Protein AF-A0A3N5S500-F1 (afdb_monomer_lite)

Structure (mmCIF, N/CA/C/O backbone):
data_AF-A0A3N5S500-F1
#
_entry.id   AF-A0A3N5S500-F1
#
loop_
_atom_site.group_PDB
_atom_site.id
_atom_site.type_symbol
_atom_site.label_ato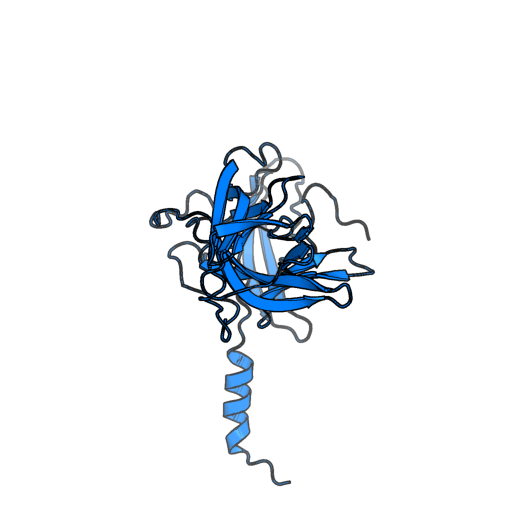m_id
_atom_site.label_alt_id
_atom_site.label_comp_id
_atom_site.label_asym_id
_atom_site.label_entity_id
_atom_site.label_seq_id
_atom_site.pdbx_PDB_ins_code
_atom_site.Cartn_x
_atom_site.Cartn_y
_atom_site.Cartn_z
_atom_site.occupancy
_atom_site.B_iso_or_equiv
_atom_site.auth_seq_id
_atom_site.auth_comp_id
_atom_site.auth_asym_id
_atom_site.auth_atom_id
_atom_site.pdbx_PDB_model_num
ATOM 1 N N . MET A 1 1 ? -2.017 -46.106 -8.416 1.00 38.53 1 MET A N 1
ATOM 2 C CA . MET A 1 1 ? -2.824 -44.953 -8.875 1.00 38.53 1 MET A CA 1
ATOM 3 C C . MET A 1 1 ? -2.703 -44.832 -10.390 1.00 38.53 1 MET A C 1
ATOM 5 O O . MET A 1 1 ? -1.601 -44.617 -10.876 1.00 38.53 1 MET A O 1
ATOM 9 N N . ARG A 1 2 ? -3.787 -45.049 -11.150 1.00 39.84 2 ARG A N 1
ATOM 10 C CA . ARG A 1 2 ? -3.812 -44.811 -12.606 1.00 39.84 2 ARG A CA 1
ATOM 11 C C . ARG A 1 2 ? -4.050 -43.320 -12.828 1.00 39.84 2 ARG A C 1
ATOM 13 O O . ARG A 1 2 ? -5.155 -42.848 -12.602 1.00 39.84 2 ARG A O 1
ATOM 20 N N . ILE A 1 3 ? -3.022 -42.584 -13.238 1.00 45.56 3 ILE A N 1
ATOM 21 C CA . ILE A 1 3 ? -3.188 -41.185 -13.642 1.00 45.56 3 ILE A CA 1
ATOM 22 C C . ILE A 1 3 ? -3.965 -41.192 -14.962 1.00 45.56 3 ILE A C 1
ATOM 24 O O . ILE A 1 3 ? -3.501 -41.737 -15.968 1.00 45.56 3 ILE A O 1
ATOM 28 N N . HIS A 1 4 ? -5.182 -40.649 -14.948 1.00 44.25 4 HIS A N 1
ATOM 29 C CA . HIS A 1 4 ? -5.992 -40.506 -16.151 1.00 44.25 4 HIS A CA 1
ATOM 30 C C . HIS A 1 4 ? -5.300 -39.512 -17.088 1.00 44.25 4 HIS A C 1
ATOM 32 O O . HIS A 1 4 ? -5.236 -38.321 -16.801 1.00 44.25 4 HIS A O 1
ATOM 38 N N . LYS A 1 5 ? -4.786 -40.006 -18.223 1.00 52.78 5 LYS A N 1
ATOM 39 C CA . LYS A 1 5 ? -4.042 -39.222 -19.231 1.00 52.78 5 LYS A CA 1
ATOM 40 C C . LYS A 1 5 ? -4.813 -37.997 -19.764 1.00 52.78 5 LYS A C 1
ATOM 42 O O . LYS A 1 5 ? -4.201 -37.100 -20.326 1.00 52.78 5 LYS A O 1
ATOM 47 N N . ALA A 1 6 ? -6.127 -37.940 -19.541 1.00 56.16 6 ALA A N 1
ATOM 48 C CA . ALA A 1 6 ? -6.996 -36.809 -19.863 1.00 56.16 6 ALA A CA 1
ATOM 49 C C . ALA A 1 6 ? -6.811 -35.576 -18.950 1.00 56.16 6 ALA A C 1
ATOM 51 O O . ALA A 1 6 ? -7.227 -34.488 -19.328 1.00 56.16 6 ALA A O 1
ATOM 52 N N . LEU A 1 7 ? -6.169 -35.713 -17.782 1.00 50.19 7 LEU A N 1
ATOM 53 C CA . LEU A 1 7 ? -5.892 -34.591 -16.867 1.00 50.19 7 LEU A CA 1
ATOM 54 C C . LEU A 1 7 ? -4.610 -33.821 -17.219 1.00 50.19 7 LEU A C 1
ATOM 56 O O . LEU A 1 7 ? -4.418 -32.704 -16.752 1.00 50.19 7 LEU A O 1
ATOM 60 N N . ILE A 1 8 ? -3.747 -34.391 -18.064 1.00 63.41 8 ILE A N 1
ATOM 61 C CA . ILE A 1 8 ? -2.479 -33.781 -18.486 1.00 63.41 8 ILE A CA 1
ATOM 62 C C . ILE A 1 8 ? -2.694 -32.474 -19.278 1.00 63.41 8 ILE A C 1
ATOM 64 O O . ILE A 1 8 ? -2.057 -31.487 -18.922 1.00 63.41 8 ILE A O 1
ATOM 68 N N . PRO A 1 9 ? -3.592 -32.386 -20.283 1.00 58.12 9 PRO A N 1
ATOM 69 C CA . PRO A 1 9 ? -3.818 -31.120 -20.989 1.00 58.12 9 PRO A CA 1
ATOM 70 C C . PRO A 1 9 ? -4.452 -30.040 -20.099 1.00 58.12 9 PRO A C 1
ATOM 72 O O . PRO A 1 9 ? -4.120 -28.870 -20.244 1.00 58.12 9 PRO A O 1
ATOM 75 N N . ILE A 1 10 ? -5.294 -30.420 -19.130 1.00 60.50 10 ILE A N 1
ATOM 76 C CA . ILE A 1 10 ? -5.909 -29.481 -18.175 1.00 60.50 10 ILE A CA 1
ATOM 77 C C . ILE A 1 10 ? -4.850 -28.916 -17.219 1.00 60.50 10 ILE A C 1
ATOM 79 O O . ILE A 1 10 ? -4.838 -27.719 -16.952 1.00 60.50 10 ILE A O 1
ATOM 83 N N . LEU A 1 11 ? -3.912 -29.755 -16.767 1.00 52.56 11 LEU A N 1
ATOM 84 C CA . LEU A 1 11 ? -2.784 -29.330 -15.938 1.00 52.56 11 LEU A CA 1
ATOM 85 C C . LEU A 1 11 ? -1.827 -28.401 -16.707 1.00 52.56 11 LEU A C 1
ATOM 87 O O . LEU A 1 11 ? -1.357 -27.416 -16.152 1.00 52.56 11 LEU A O 1
ATOM 91 N N . VAL A 1 12 ? -1.584 -28.664 -17.996 1.00 57.34 12 VAL A N 1
ATOM 92 C CA . VAL A 1 12 ? -0.766 -27.792 -18.860 1.00 57.34 12 VAL A CA 1
ATOM 93 C C . VAL A 1 12 ? -1.453 -26.441 -19.103 1.00 57.34 12 VAL A C 1
ATOM 95 O O . VAL A 1 12 ? -0.788 -25.411 -19.048 1.00 57.34 12 VAL A O 1
ATOM 98 N N . CYS A 1 13 ? -2.777 -26.411 -19.286 1.00 53.34 13 CYS A N 1
ATOM 99 C CA . CYS A 1 13 ? -3.536 -25.159 -19.368 1.00 53.34 13 CYS A CA 1
ATOM 100 C C . CYS A 1 13 ? -3.544 -24.385 -18.039 1.00 53.34 13 CYS A C 1
ATOM 102 O O . CYS A 1 13 ? -3.423 -23.165 -18.063 1.00 53.34 13 CYS A O 1
ATOM 104 N N . ALA A 1 14 ? -3.610 -25.071 -16.893 1.00 52.81 14 ALA A N 1
ATOM 105 C CA . ALA A 1 14 ? -3.542 -24.435 -15.576 1.00 52.81 14 ALA A CA 1
ATOM 106 C C . ALA A 1 14 ? -2.155 -23.824 -15.280 1.00 52.81 14 ALA A C 1
ATOM 108 O O . ALA A 1 14 ? -2.068 -22.770 -14.658 1.00 52.81 14 ALA A O 1
ATOM 109 N N . ILE A 1 15 ? -1.069 -24.431 -15.780 1.00 54.50 15 ILE A N 1
ATOM 110 C CA . ILE A 1 15 ? 0.302 -23.900 -15.642 1.00 54.50 15 ILE A CA 1
ATOM 111 C C . ILE A 1 15 ? 0.536 -22.677 -16.555 1.00 54.50 15 ILE A C 1
ATOM 113 O O . ILE A 1 15 ? 1.336 -21.802 -16.224 1.00 54.50 15 ILE A O 1
ATOM 117 N N . LEU A 1 16 ? -0.186 -22.574 -17.677 1.00 47.66 16 LEU A N 1
ATOM 118 C CA . LEU A 1 16 ? -0.072 -21.466 -18.636 1.00 47.66 16 LEU A CA 1
ATOM 119 C C . LEU A 1 16 ? -0.894 -20.214 -18.267 1.00 47.66 16 LEU A C 1
ATOM 121 O O . LEU A 1 16 ? -0.717 -19.185 -18.913 1.00 47.66 16 LEU A O 1
ATOM 125 N N . GLN A 1 17 ? -1.769 -20.270 -17.254 1.00 44.38 17 GLN A N 1
ATOM 126 C CA . GLN A 1 17 ? -2.682 -19.162 -16.912 1.00 44.38 17 GLN A CA 1
ATOM 127 C C . GLN A 1 17 ? -2.279 -18.323 -15.694 1.00 44.38 17 GLN A C 1
ATOM 129 O O . GLN A 1 17 ? -2.905 -17.300 -15.433 1.00 44.38 17 GLN A O 1
ATOM 134 N N . LEU A 1 18 ? -1.203 -18.673 -14.990 1.00 44.69 18 LEU A N 1
ATOM 135 C CA . LEU A 1 18 ? -0.666 -17.837 -13.913 1.00 44.69 18 LEU A CA 1
ATOM 136 C C . LEU A 1 18 ? 0.364 -16.861 -14.487 1.00 44.69 18 LEU A C 1
ATOM 138 O O . LEU A 1 18 ? 1.566 -17.006 -14.253 1.00 44.69 18 LEU A O 1
ATOM 142 N N . ALA A 1 19 ? -0.090 -15.922 -15.316 1.00 35.28 19 ALA A N 1
ATOM 143 C CA . ALA A 1 19 ? 0.711 -14.764 -15.684 1.00 35.28 19 ALA A CA 1
ATOM 144 C C . ALA A 1 19 ? 0.716 -13.812 -14.483 1.00 35.28 19 ALA A C 1
ATOM 146 O O . ALA A 1 19 ? -0.255 -13.098 -14.248 1.00 35.28 19 ALA A O 1
ATOM 147 N N . CYS A 1 20 ? 1.799 -13.818 -13.705 1.00 38.06 20 CYS A N 1
ATOM 148 C CA . CYS A 1 20 ? 2.069 -12.724 -12.783 1.00 38.06 20 CYS A CA 1
ATOM 149 C C . CYS A 1 20 ? 2.230 -11.463 -13.640 1.00 38.06 20 CYS A C 1
ATOM 151 O O . CYS A 1 20 ? 3.238 -11.310 -14.333 1.00 38.06 20 CYS A O 1
ATOM 153 N N . ALA A 1 21 ? 1.206 -10.612 -13.667 1.00 33.22 21 ALA A N 1
ATOM 154 C CA . ALA A 1 21 ? 1.287 -9.312 -14.308 1.00 33.22 21 ALA A CA 1
ATOM 155 C C . ALA A 1 21 ? 2.329 -8.486 -13.545 1.00 33.22 21 ALA A C 1
ATOM 157 O O . ALA A 1 21 ? 2.131 -8.145 -12.381 1.00 33.22 21 ALA A O 1
ATOM 158 N N . TYR A 1 22 ? 3.466 -8.221 -14.179 1.00 40.50 22 TYR A N 1
ATOM 159 C CA . TYR A 1 22 ? 4.418 -7.227 -13.704 1.00 40.50 22 TYR A CA 1
ATOM 160 C C . TYR A 1 22 ? 4.052 -5.900 -14.366 1.00 40.50 22 TYR A C 1
ATOM 162 O O . TYR A 1 22 ? 3.631 -5.869 -15.524 1.00 40.50 22 TYR A O 1
ATOM 170 N N . ILE A 1 23 ? 4.165 -4.811 -13.617 1.00 44.34 23 ILE A N 1
ATOM 171 C CA . ILE A 1 23 ? 3.668 -3.513 -14.053 1.00 44.34 23 ILE A CA 1
ATOM 172 C C . ILE A 1 23 ? 4.852 -2.556 -14.118 1.00 44.34 23 ILE A C 1
ATOM 174 O O . ILE A 1 23 ? 5.578 -2.382 -13.140 1.00 44.34 23 ILE A O 1
ATOM 178 N N . VAL A 1 24 ? 5.058 -1.979 -15.294 1.00 43.25 24 VAL A N 1
ATOM 179 C CA . VAL A 1 24 ? 6.039 -0.921 -15.540 1.00 43.25 24 VAL A CA 1
ATOM 180 C C . VAL A 1 24 ? 5.308 0.414 -15.405 1.00 43.25 24 VAL A C 1
ATOM 182 O O . VAL A 1 24 ? 4.160 0.520 -15.836 1.00 43.25 24 VAL A O 1
ATOM 185 N N . LEU A 1 25 ? 5.938 1.409 -14.779 1.00 45.56 25 LEU A N 1
ATOM 186 C CA . LEU A 1 25 ? 5.400 2.772 -14.720 1.00 45.56 25 LEU A CA 1
ATOM 187 C C . LEU A 1 25 ? 5.234 3.303 -16.167 1.00 45.56 25 LEU A C 1
ATOM 189 O O . LEU A 1 25 ? 6.206 3.232 -16.917 1.00 45.56 25 LEU A O 1
ATOM 193 N N . PRO A 1 26 ? 4.038 3.754 -16.591 1.00 42.25 26 PRO A N 1
ATOM 194 C CA . PRO A 1 26 ? 3.810 4.357 -17.898 1.00 42.25 26 PRO A CA 1
ATOM 195 C C . PRO A 1 26 ? 4.414 5.765 -17.949 1.00 42.25 26 PRO A C 1
ATOM 197 O O . PRO A 1 26 ? 4.497 6.423 -16.913 1.00 42.25 26 PRO A O 1
ATOM 200 N N . ASP A 1 27 ? 4.759 6.195 -19.163 1.00 41.84 27 ASP A N 1
ATOM 201 C CA . ASP A 1 27 ? 5.131 7.576 -19.506 1.00 41.84 27 ASP A CA 1
ATOM 202 C C . ASP A 1 27 ? 3.957 8.552 -19.277 1.00 41.84 27 ASP A C 1
ATOM 204 O O . ASP A 1 27 ? 2.794 8.178 -19.489 1.00 41.84 27 ASP A O 1
ATOM 208 N N . GLU A 1 28 ? 4.247 9.815 -18.937 1.00 43.09 28 GLU A N 1
ATOM 209 C CA . GLU A 1 28 ? 3.252 10.903 -18.806 1.00 43.09 28 GLU A CA 1
ATOM 210 C C . GLU A 1 28 ? 2.386 11.106 -20.070 1.00 43.09 28 GLU A C 1
ATOM 212 O O . GLU A 1 28 ? 1.231 11.532 -19.976 1.00 43.09 28 GLU A O 1
ATOM 217 N N . ASP A 1 29 ? 2.910 10.754 -21.250 1.00 37.94 29 ASP A N 1
ATOM 218 C CA . ASP A 1 29 ? 2.238 10.918 -22.547 1.00 37.94 29 ASP A CA 1
ATOM 219 C C . ASP A 1 29 ? 1.206 9.820 -22.861 1.00 37.94 29 ASP A C 1
ATOM 221 O O . ASP A 1 29 ? 0.431 9.929 -23.822 1.00 37.94 29 ASP A O 1
ATOM 225 N N . ALA A 1 30 ? 1.141 8.757 -22.052 1.00 42.88 30 ALA A N 1
ATOM 226 C CA . ALA A 1 30 ? 0.057 7.794 -22.150 1.00 42.88 30 ALA A CA 1
ATOM 227 C C . ALA A 1 30 ? -1.221 8.446 -21.610 1.00 42.88 30 ALA A C 1
ATOM 229 O O . ALA A 1 30 ? -1.448 8.502 -20.403 1.00 42.88 30 ALA A O 1
ATOM 230 N N . SER A 1 31 ? -2.080 8.929 -22.513 1.00 37.56 31 SER A N 1
ATOM 231 C CA . SER A 1 31 ? -3.393 9.480 -22.176 1.00 37.56 31 SER A CA 1
ATOM 232 C C . SER A 1 31 ? -4.283 8.406 -21.534 1.00 37.56 31 SER A C 1
ATOM 234 O O . SER A 1 31 ? -5.107 7.774 -22.200 1.00 37.56 31 SER A O 1
ATOM 236 N N . LEU A 1 32 ? -4.117 8.179 -20.233 1.00 47.38 32 LEU A N 1
ATOM 237 C CA . LEU A 1 32 ? -5.092 7.470 -19.423 1.00 47.38 32 LEU A CA 1
ATOM 238 C C . LEU A 1 32 ? -6.356 8.328 -19.442 1.00 47.38 32 LEU A C 1
ATOM 240 O O . LEU A 1 32 ? -6.296 9.542 -19.226 1.00 47.38 32 LEU A O 1
ATOM 244 N N . SER A 1 33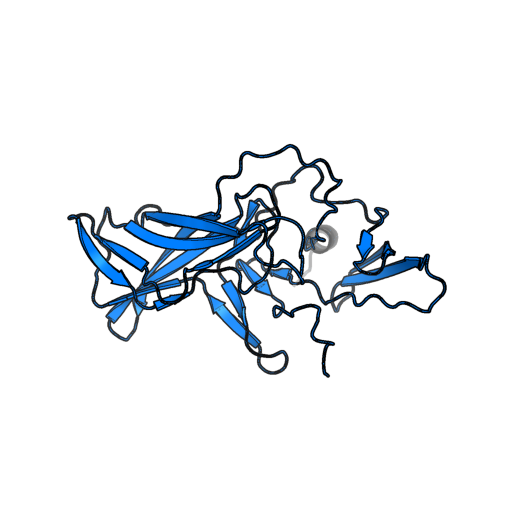 ? -7.514 7.722 -19.704 1.00 46.12 33 SER A N 1
ATOM 245 C CA . SER A 1 33 ? -8.781 8.416 -19.457 1.00 46.12 33 SER A CA 1
ATOM 246 C C . SER A 1 33 ? -8.766 8.850 -17.988 1.00 46.12 33 SER A C 1
ATOM 248 O O . SER A 1 33 ? -8.631 7.966 -17.139 1.00 46.12 33 SER A O 1
ATOM 250 N N . PRO A 1 34 ? -8.843 10.154 -17.653 1.00 48.72 34 PRO A N 1
ATOM 251 C CA . PRO A 1 34 ? -8.680 10.594 -16.278 1.00 48.72 34 PRO A CA 1
ATOM 252 C C . PRO A 1 34 ? -9.854 10.064 -15.460 1.00 48.72 34 PRO A C 1
ATOM 254 O O . PRO A 1 34 ? -10.954 10.621 -15.463 1.00 48.72 34 PRO A O 1
ATOM 257 N N . GLY A 1 35 ? -9.631 8.945 -14.775 1.00 55.59 35 GLY A N 1
ATOM 258 C CA . GLY A 1 35 ? -10.492 8.527 -13.688 1.00 55.59 35 GLY A CA 1
ATOM 259 C C . GLY A 1 35 ? -10.498 9.647 -12.654 1.00 55.59 35 GLY A C 1
ATOM 260 O O . GLY A 1 35 ? -9.464 10.252 -12.370 1.00 55.59 35 GLY A O 1
ATOM 261 N N . VAL A 1 36 ? -11.666 9.966 -12.103 1.00 67.56 36 VAL A N 1
ATOM 262 C CA . VAL A 1 36 ? -11.737 10.927 -11.000 1.00 67.56 36 VAL A CA 1
ATOM 263 C C . VAL A 1 36 ? -10.974 10.325 -9.823 1.00 67.56 36 VAL A C 1
ATOM 265 O O . VAL A 1 36 ? -11.381 9.287 -9.301 1.00 67.56 36 VAL A O 1
ATOM 268 N N . SER A 1 37 ? -9.867 10.960 -9.436 1.00 80.06 37 SER A N 1
ATOM 269 C CA . SER A 1 37 ? -9.060 10.544 -8.290 1.00 80.06 37 SER A CA 1
ATOM 270 C C . SER A 1 37 ? -9.917 10.528 -7.024 1.00 80.06 37 SER A C 1
ATOM 272 O O . SER A 1 37 ? -10.542 11.535 -6.686 1.00 80.06 37 SER A O 1
ATOM 274 N N . LYS A 1 38 ? -9.948 9.392 -6.323 1.00 84.81 38 LYS A N 1
ATOM 275 C CA . LYS A 1 38 ? -10.632 9.237 -5.027 1.00 84.81 38 LYS A CA 1
ATOM 276 C C . LYS A 1 38 ? -9.656 9.134 -3.852 1.00 84.81 38 LYS A C 1
ATOM 278 O O . LYS A 1 38 ? -10.083 8.884 -2.730 1.00 84.81 38 LYS A O 1
ATOM 283 N N . GLY A 1 39 ? -8.359 9.331 -4.095 1.00 90.56 39 GLY A N 1
ATOM 284 C CA . GLY A 1 39 ? -7.319 9.105 -3.095 1.00 90.56 39 GLY A CA 1
ATOM 285 C C . GLY A 1 39 ? -7.052 7.615 -2.877 1.00 90.56 39 GLY A C 1
ATOM 286 O O . GLY A 1 39 ? -7.048 6.825 -3.820 1.00 90.56 39 GLY A O 1
ATOM 287 N N . TRP A 1 40 ? -6.811 7.240 -1.627 1.00 94.69 40 TRP A N 1
ATOM 288 C CA . TRP A 1 40 ? -6.672 5.852 -1.201 1.00 94.69 40 TRP A CA 1
ATOM 289 C C . TRP A 1 40 ? -7.884 5.422 -0.384 1.00 94.69 40 TRP A C 1
ATOM 291 O O . TRP A 1 40 ? -8.442 6.219 0.368 1.00 94.69 40 TRP A O 1
ATOM 301 N N . SER A 1 41 ? -8.254 4.150 -0.499 1.00 92.69 41 SER A N 1
ATOM 302 C CA . SER A 1 41 ? -9.246 3.512 0.367 1.00 92.69 41 SER A CA 1
ATOM 303 C C . SER A 1 41 ? -8.608 2.435 1.229 1.00 92.69 41 SER A C 1
ATOM 305 O O . SER A 1 41 ? -7.545 1.899 0.905 1.00 92.69 41 SER A O 1
ATOM 307 N N . ALA A 1 42 ? -9.258 2.132 2.351 1.00 93.62 42 ALA A N 1
ATOM 308 C CA . ALA A 1 42 ? -8.840 1.084 3.262 1.00 93.62 42 ALA A CA 1
ATOM 309 C C . ALA A 1 42 ? -10.038 0.253 3.731 1.00 93.62 42 ALA A C 1
ATOM 311 O O . ALA A 1 42 ? -11.121 0.786 3.971 1.00 93.62 42 ALA A O 1
ATOM 312 N N . PHE A 1 43 ? -9.821 -1.049 3.878 1.00 91.56 43 PHE A N 1
ATOM 313 C CA . PHE A 1 43 ? -10.824 -2.038 4.256 1.00 91.56 43 PHE A CA 1
ATOM 314 C C . PHE A 1 43 ? -10.333 -2.823 5.465 1.00 91.56 43 PHE A C 1
ATOM 316 O O . PHE A 1 43 ? -9.172 -3.237 5.510 1.00 91.56 43 PHE A O 1
ATOM 323 N N . VAL A 1 44 ? -11.221 -3.055 6.430 1.00 94.00 44 VAL A N 1
ATOM 324 C CA . VAL A 1 44 ? -10.929 -3.931 7.567 1.00 94.00 44 VAL A CA 1
ATOM 325 C C . VAL A 1 44 ? -10.991 -5.374 7.097 1.00 94.00 44 VAL A C 1
ATOM 327 O O . VAL A 1 44 ? -11.959 -5.781 6.461 1.00 94.00 44 VAL A O 1
ATOM 330 N N . THR A 1 45 ? -9.966 -6.151 7.419 1.00 91.94 45 THR A N 1
ATOM 331 C CA . THR A 1 45 ? -9.922 -7.586 7.091 1.00 91.94 45 THR A CA 1
ATOM 332 C C . THR A 1 45 ? -10.046 -8.461 8.325 1.00 91.94 45 THR A C 1
ATOM 334 O O . THR A 1 45 ? -10.596 -9.556 8.248 1.00 91.94 45 THR A O 1
ATOM 337 N N . ASN A 1 46 ? -9.589 -7.973 9.476 1.00 92.69 46 ASN A N 1
ATOM 338 C CA . ASN A 1 46 ? -9.717 -8.666 10.744 1.00 92.69 46 ASN A CA 1
ATOM 339 C C . ASN A 1 46 ? -9.674 -7.669 11.910 1.00 92.69 46 ASN A C 1
ATOM 341 O O . ASN A 1 46 ? -9.016 -6.631 11.842 1.00 92.69 46 ASN A O 1
ATOM 345 N N . VAL A 1 47 ? -10.396 -7.992 12.983 1.00 93.31 47 VAL A N 1
ATOM 346 C CA . VAL A 1 47 ? -10.406 -7.236 14.239 1.00 93.31 47 VAL A CA 1
ATOM 347 C C . VAL A 1 47 ? -10.204 -8.229 15.371 1.00 93.31 47 VAL A C 1
ATOM 349 O O . VAL A 1 47 ? -10.998 -9.150 15.555 1.00 93.31 47 VAL A O 1
ATOM 352 N N . SER A 1 48 ? -9.133 -8.054 16.132 1.00 93.38 48 SER A N 1
ATOM 353 C CA . SER A 1 48 ? -8.726 -8.987 17.178 1.00 93.38 48 SER A CA 1
ATOM 354 C C . SER A 1 48 ? -8.108 -8.260 18.373 1.00 93.38 48 SER A C 1
ATOM 356 O O . SER A 1 48 ? -8.107 -7.029 18.443 1.00 93.38 48 SER A O 1
ATOM 358 N N . LYS A 1 49 ? -7.620 -9.021 19.356 1.00 93.69 49 LYS A N 1
ATOM 359 C CA . LYS A 1 49 ? -6.817 -8.488 20.457 1.00 93.69 49 LYS A CA 1
ATOM 360 C C . LYS A 1 49 ? -5.421 -9.087 20.414 1.00 93.69 49 LYS A C 1
ATOM 362 O O . LYS A 1 49 ? -5.279 -10.282 20.169 1.00 93.69 49 LYS A O 1
ATOM 367 N N . THR A 1 50 ? -4.413 -8.273 20.700 1.00 92.69 50 THR A N 1
ATOM 368 C CA . THR A 1 50 ? -3.048 -8.764 20.917 1.00 92.69 50 THR A CA 1
ATOM 369 C C . THR A 1 50 ? -2.933 -9.479 22.263 1.00 92.69 50 THR A C 1
ATOM 371 O O . THR A 1 50 ? -3.781 -9.311 23.144 1.00 92.69 50 THR A O 1
ATOM 374 N N . ASP A 1 51 ? -1.829 -10.197 22.476 1.00 88.94 51 ASP A N 1
ATOM 375 C CA . ASP A 1 51 ? -1.509 -10.824 23.768 1.00 88.94 51 ASP A CA 1
ATOM 376 C C . ASP A 1 51 ? -1.426 -9.808 24.922 1.00 88.94 51 ASP A C 1
ATOM 378 O O . ASP A 1 51 ? -1.704 -10.132 26.076 1.00 88.94 51 ASP A O 1
ATOM 382 N N . ALA A 1 52 ? -1.090 -8.551 24.611 1.00 88.44 52 ALA A N 1
ATOM 383 C CA . ALA A 1 52 ? -1.067 -7.444 25.566 1.00 88.44 52 ALA A CA 1
ATOM 384 C C . ALA A 1 52 ? -2.462 -6.836 25.831 1.00 88.44 52 ALA A C 1
ATOM 386 O O . ALA A 1 52 ? -2.574 -5.842 26.548 1.00 88.44 52 ALA A O 1
ATOM 387 N N . GLY A 1 53 ? -3.524 -7.396 25.241 1.00 89.69 53 GLY A N 1
ATOM 388 C CA . GLY A 1 53 ? -4.904 -6.933 25.385 1.00 89.69 53 GLY A CA 1
ATOM 389 C C . GLY A 1 53 ? -5.241 -5.675 24.583 1.00 89.69 53 GLY A C 1
ATOM 390 O O . GLY A 1 53 ? -6.290 -5.076 24.822 1.00 89.69 53 GLY A O 1
ATOM 391 N N . LYS A 1 54 ? -4.372 -5.267 23.650 1.00 93.38 54 LYS A N 1
ATOM 392 C CA . LYS A 1 54 ? -4.628 -4.139 22.748 1.00 93.38 54 LYS A CA 1
ATOM 393 C C . LYS A 1 54 ? -5.610 -4.535 21.658 1.00 93.38 54 LYS A C 1
ATOM 395 O O . LYS A 1 54 ? -5.540 -5.661 21.172 1.00 93.38 54 LYS A O 1
ATOM 400 N N . LEU A 1 55 ? -6.464 -3.610 21.234 1.00 95.06 55 LEU A N 1
ATOM 401 C CA . LEU A 1 55 ? -7.252 -3.784 20.013 1.00 95.06 55 LEU A CA 1
ATOM 402 C C . LEU A 1 55 ? -6.315 -3.784 18.802 1.00 95.06 55 LEU A C 1
ATOM 404 O O . LEU A 1 55 ? -5.542 -2.844 18.655 1.00 95.06 55 LEU A O 1
ATOM 408 N N . HIS A 1 56 ? -6.409 -4.799 17.947 1.00 96.38 56 HIS A N 1
ATOM 409 C CA . HIS A 1 56 ? -5.616 -4.959 16.729 1.00 96.38 56 HIS A CA 1
ATOM 410 C C . HIS A 1 56 ? -6.547 -5.031 15.516 1.00 96.38 56 HIS A C 1
ATOM 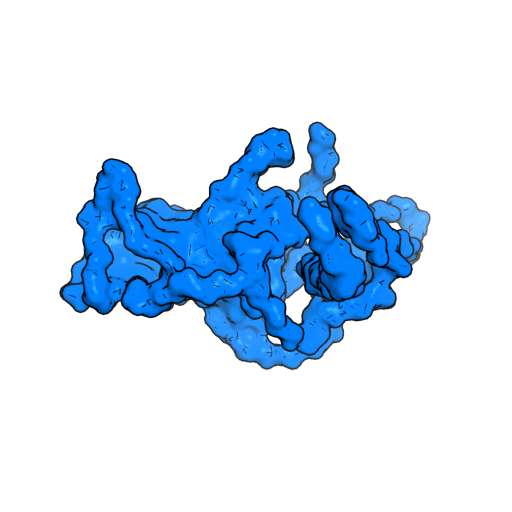412 O O . HIS A 1 56 ? -7.474 -5.844 15.494 1.00 96.38 56 HIS A O 1
ATOM 418 N N . ILE A 1 57 ? -6.326 -4.165 14.529 1.00 96.19 57 ILE A N 1
ATOM 419 C CA . ILE A 1 57 ? -7.171 -4.024 13.339 1.00 96.19 57 ILE A CA 1
ATOM 420 C C . ILE A 1 57 ? -6.292 -4.211 12.104 1.00 96.19 57 ILE A C 1
ATOM 422 O O . ILE A 1 57 ? -5.478 -3.341 11.791 1.00 96.19 57 ILE A O 1
ATOM 426 N N . ASP A 1 58 ? -6.481 -5.323 11.400 1.00 96.38 58 ASP A N 1
ATOM 427 C CA . ASP A 1 58 ? -5.796 -5.619 10.143 1.00 96.38 58 ASP A CA 1
ATOM 428 C C . ASP A 1 58 ? -6.490 -4.914 8.980 1.00 96.38 58 ASP A C 1
ATOM 430 O O . ASP A 1 58 ? -7.715 -5.000 8.810 1.00 96.38 58 ASP A O 1
ATOM 434 N N . LEU A 1 59 ? -5.699 -4.258 8.136 1.00 96.00 59 LEU A N 1
ATOM 435 C CA . LEU A 1 59 ? -6.189 -3.420 7.053 1.00 96.00 59 LEU A CA 1
ATOM 436 C C . LEU A 1 59 ? -5.645 -3.863 5.697 1.00 96.00 59 LEU A C 1
ATOM 438 O O . LEU A 1 59 ? -4.538 -4.372 5.547 1.00 96.00 59 LEU A O 1
ATOM 442 N N . THR A 1 60 ? -6.441 -3.595 4.675 1.00 94.94 60 THR A N 1
ATOM 443 C CA . THR A 1 60 ? -6.035 -3.631 3.272 1.00 94.94 60 THR A CA 1
ATOM 444 C C . THR A 1 60 ? -6.217 -2.253 2.686 1.00 94.94 60 THR A C 1
ATOM 446 O O . THR A 1 60 ? -7.271 -1.662 2.885 1.00 94.94 60 THR A O 1
ATOM 449 N N . ILE A 1 61 ? -5.227 -1.749 1.956 1.00 95.00 61 ILE A N 1
ATOM 450 C CA . ILE A 1 61 ? -5.316 -0.464 1.255 1.00 95.00 61 ILE A CA 1
ATOM 451 C C . ILE A 1 61 ? -5.456 -0.687 -0.247 1.00 95.00 61 ILE A C 1
ATOM 453 O O . ILE A 1 61 ? -4.880 -1.636 -0.781 1.00 95.00 61 ILE A O 1
ATOM 457 N N . ARG A 1 62 ? -6.193 0.192 -0.930 1.00 93.00 62 ARG A N 1
ATOM 458 C CA . ARG A 1 62 ? -6.371 0.189 -2.386 1.00 93.00 62 ARG A CA 1
ATOM 459 C C . ARG A 1 62 ? -6.051 1.562 -2.966 1.00 93.00 62 ARG A C 1
ATOM 461 O O . ARG A 1 62 ? -6.506 2.584 -2.452 1.00 93.00 62 ARG A O 1
ATOM 468 N N . ASN A 1 63 ? -5.284 1.577 -4.052 1.00 91.88 63 ASN A N 1
ATOM 469 C CA . ASN A 1 63 ? -4.990 2.803 -4.783 1.00 91.88 63 ASN A CA 1
ATOM 470 C C . ASN A 1 63 ? -6.183 3.180 -5.677 1.00 91.88 63 ASN A C 1
ATOM 472 O O . ASN A 1 63 ? -6.402 2.550 -6.707 1.00 91.88 63 ASN A O 1
ATOM 476 N N . GLU A 1 64 ? -6.926 4.230 -5.335 1.00 89.88 64 GLU A N 1
ATOM 477 C CA . GLU A 1 64 ? -8.023 4.771 -6.155 1.00 89.88 64 GLU A CA 1
ATOM 478 C C . GLU A 1 64 ? -7.692 6.165 -6.711 1.00 89.88 64 GLU A C 1
ATOM 480 O O . GLU A 1 64 ? -8.572 6.947 -7.076 1.00 89.88 64 GLU A O 1
ATOM 485 N N . THR A 1 65 ? -6.400 6.493 -6.804 1.00 88.44 65 THR A N 1
ATOM 486 C CA . THR A 1 65 ? -5.945 7.818 -7.242 1.00 88.44 65 THR A CA 1
ATOM 487 C C . THR A 1 65 ? -6.059 8.034 -8.751 1.00 88.44 65 THR A C 1
ATOM 489 O O . THR A 1 65 ? -5.841 9.155 -9.205 1.00 88.44 65 THR A O 1
ATOM 492 N N . ALA A 1 66 ? -6.395 6.983 -9.510 1.00 84.19 66 ALA A N 1
ATOM 493 C CA . ALA A 1 66 ? -6.337 6.911 -10.975 1.00 84.19 66 ALA A CA 1
ATOM 494 C C . ALA A 1 66 ? -4.928 7.105 -11.573 1.00 84.19 66 ALA A C 1
ATOM 496 O O . ALA A 1 66 ? -4.781 7.191 -12.787 1.00 84.19 66 ALA A O 1
ATOM 497 N N . ALA A 1 67 ? -3.891 7.107 -10.735 1.00 83.56 67 ALA A N 1
ATOM 498 C CA . ALA A 1 67 ? -2.495 7.193 -11.133 1.00 83.56 67 ALA A CA 1
ATOM 499 C C . ALA A 1 67 ? -1.657 6.192 -10.336 1.00 83.56 67 ALA A C 1
ATOM 501 O O . ALA A 1 67 ? -2.111 5.598 -9.354 1.00 83.56 67 ALA A O 1
ATOM 502 N N . TRP A 1 68 ? -0.402 6.018 -10.736 1.00 86.81 68 TRP A N 1
ATOM 503 C CA . TRP A 1 68 ? 0.569 5.386 -9.855 1.00 86.81 68 TRP A CA 1
ATOM 504 C C . TRP A 1 68 ? 0.760 6.228 -8.613 1.00 86.81 68 TRP A C 1
ATOM 506 O O . TRP A 1 68 ? 0.950 7.441 -8.705 1.00 86.81 68 TRP A O 1
ATOM 516 N N . SER A 1 69 ? 0.697 5.587 -7.452 1.00 90.81 69 SER A N 1
ATOM 517 C CA . SER A 1 69 ? 0.742 6.311 -6.193 1.00 90.81 69 SER A CA 1
ATOM 518 C C . SER A 1 69 ? 1.449 5.526 -5.107 1.00 90.81 69 SER A C 1
ATOM 520 O O . SER A 1 69 ? 1.381 4.301 -5.063 1.00 90.81 69 SER A O 1
ATOM 522 N N . ALA A 1 70 ? 2.125 6.244 -4.218 1.00 93.88 70 ALA A N 1
ATOM 523 C CA . ALA A 1 70 ? 2.641 5.714 -2.965 1.00 93.88 70 ALA A CA 1
ATOM 524 C C . ALA A 1 70 ? 1.974 6.476 -1.821 1.00 93.88 70 ALA A C 1
ATOM 526 O O . ALA A 1 70 ? 1.844 7.700 -1.907 1.00 93.88 70 ALA A O 1
ATOM 527 N N . MET A 1 71 ? 1.575 5.771 -0.761 1.00 95.69 71 MET A N 1
ATOM 528 C CA . MET A 1 71 ? 0.974 6.387 0.423 1.00 95.69 71 MET A CA 1
ATOM 529 C C . MET A 1 71 ? 1.715 6.026 1.707 1.00 95.69 71 MET A C 1
ATOM 531 O O . MET A 1 71 ? 2.302 4.948 1.835 1.00 95.69 71 MET A O 1
ATOM 535 N N . LYS A 1 72 ? 1.639 6.929 2.681 1.00 96.06 72 LYS A N 1
ATOM 536 C CA . LYS A 1 72 ? 2.158 6.752 4.039 1.00 96.06 72 LYS A CA 1
ATOM 537 C C . LYS A 1 72 ? 1.216 7.402 5.045 1.00 96.06 72 LYS A C 1
ATOM 539 O O . LYS A 1 72 ? 0.692 8.488 4.781 1.00 96.06 72 LYS A O 1
ATOM 544 N N . SER A 1 73 ? 1.021 6.764 6.196 1.00 96.19 73 SER A N 1
ATOM 545 C CA . SER A 1 73 ? 0.384 7.401 7.348 1.00 96.19 73 SER A CA 1
ATOM 546 C C . SER A 1 73 ? 1.155 8.657 7.764 1.00 96.19 73 SER A C 1
ATOM 548 O O . SER A 1 73 ? 2.365 8.783 7.540 1.00 96.19 73 SER A O 1
ATOM 550 N N . ALA A 1 74 ? 0.444 9.626 8.336 1.00 93.94 74 ALA A N 1
ATOM 551 C CA . ALA A 1 74 ? 1.052 10.872 8.765 1.00 93.94 74 ALA A CA 1
ATOM 552 C C . ALA A 1 74 ? 2.066 10.611 9.901 1.00 93.94 74 ALA A C 1
ATOM 554 O O . ALA A 1 74 ? 1.720 10.009 10.922 1.00 93.94 74 ALA A O 1
ATOM 555 N N . PRO A 1 75 ? 3.327 11.058 9.756 1.00 87.44 75 PRO A N 1
ATOM 556 C CA . PRO A 1 75 ? 4.380 10.723 10.704 1.00 87.44 75 PRO A CA 1
ATOM 557 C C . PRO A 1 75 ? 4.086 11.302 12.091 1.00 87.44 75 PRO A C 1
ATOM 559 O O . PRO A 1 75 ? 3.775 12.484 12.233 1.00 87.44 75 PRO A O 1
ATOM 562 N N . GLY A 1 76 ? 4.206 10.458 13.119 1.00 87.56 76 GLY A N 1
ATOM 563 C CA . GLY A 1 76 ? 4.010 10.848 14.518 1.00 87.56 76 GLY A CA 1
ATOM 564 C C . GLY A 1 76 ? 2.564 11.169 14.905 1.00 87.56 76 GLY A C 1
ATOM 565 O O . GLY A 1 76 ? 2.344 11.660 16.011 1.00 87.56 76 GLY A O 1
ATOM 566 N N . LYS A 1 77 ? 1.585 10.907 14.029 1.00 93.44 77 LYS A N 1
ATOM 567 C CA . LYS A 1 77 ? 0.164 11.068 14.343 1.00 93.44 77 LYS A CA 1
ATOM 568 C C . LYS A 1 77 ? -0.482 9.711 14.640 1.00 93.44 77 LYS A C 1
ATOM 570 O O . LYS A 1 77 ? -0.390 8.816 13.798 1.00 93.44 77 LYS A O 1
ATOM 575 N N . PRO A 1 78 ? -1.141 9.545 15.798 1.00 95.56 78 PRO A N 1
ATOM 576 C CA . PRO A 1 78 ? -1.915 8.343 16.068 1.00 95.56 78 PRO A CA 1
ATOM 577 C C . PRO A 1 78 ? -3.172 8.305 15.195 1.00 95.56 78 PRO A C 1
ATOM 579 O O . PRO A 1 78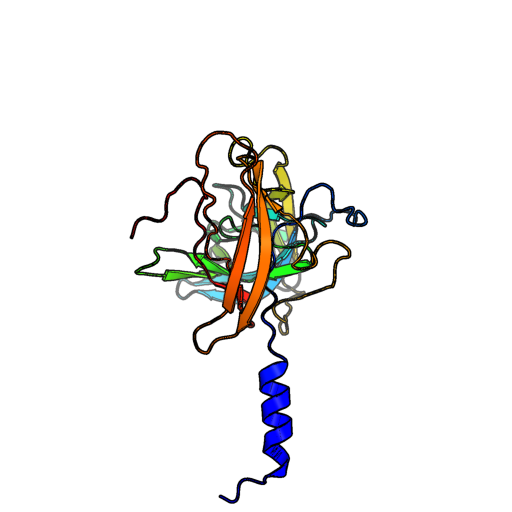 ? -3.687 9.346 14.779 1.00 95.56 78 PRO A O 1
ATOM 582 N N . ALA A 1 79 ? -3.695 7.105 14.964 1.00 96.88 79 ALA A N 1
ATOM 583 C CA . ALA A 1 79 ? -5.032 6.947 14.411 1.00 96.88 79 ALA A CA 1
ATOM 584 C C . ALA A 1 79 ? -6.083 7.180 15.506 1.00 96.88 79 ALA A C 1
ATOM 586 O O . ALA A 1 79 ? -5.814 7.021 16.700 1.00 96.88 79 ALA A O 1
ATOM 587 N N . VA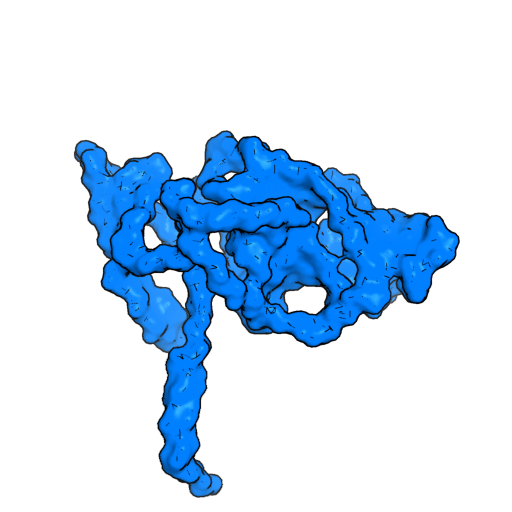L A 1 80 ? -7.288 7.565 15.098 1.00 97.12 80 VAL A N 1
ATOM 588 C CA . VAL A 1 80 ? -8.393 7.888 16.001 1.00 97.12 80 VAL A CA 1
ATOM 589 C C . VAL A 1 80 ? -9.451 6.803 15.886 1.00 97.12 80 VAL A C 1
ATOM 591 O O . VAL A 1 80 ? -10.121 6.682 14.864 1.00 97.12 80 VAL A O 1
ATOM 594 N N . PHE A 1 81 ? -9.611 6.011 16.939 1.00 96.94 81 PHE A N 1
ATOM 595 C CA . PHE A 1 81 ? -10.667 5.011 17.032 1.00 96.94 81 PHE A CA 1
ATOM 596 C C . PHE A 1 81 ? -11.889 5.606 17.722 1.00 96.94 81 PHE A C 1
ATOM 598 O O . PHE A 1 81 ? -11.775 6.145 18.821 1.00 96.94 81 PHE A O 1
ATOM 605 N N . THR A 1 82 ? -13.053 5.490 17.090 1.00 95.94 82 THR A N 1
ATOM 606 C CA . THR A 1 82 ? -14.333 5.926 17.648 1.00 95.94 82 THR A CA 1
ATOM 607 C C . THR A 1 82 ? -15.235 4.714 17.818 1.00 95.94 82 THR A C 1
ATOM 609 O O . THR A 1 82 ? -15.513 4.002 16.860 1.00 95.94 82 THR A O 1
ATOM 612 N N . THR A 1 83 ? -15.699 4.454 19.034 1.00 93.12 83 THR A N 1
ATOM 613 C CA . THR A 1 83 ? -16.671 3.389 19.305 1.00 93.12 83 THR A CA 1
ATOM 614 C C . THR A 1 83 ? -18.065 3.783 18.815 1.00 93.12 83 THR A C 1
ATOM 616 O O . THR A 1 83 ? -18.369 4.965 18.658 1.00 93.12 83 THR A O 1
ATOM 619 N N . GLY A 1 84 ? -18.968 2.811 18.647 1.00 89.00 84 GLY A N 1
ATOM 620 C CA . GLY A 1 84 ? -20.354 3.085 18.234 1.00 89.00 84 GLY A CA 1
ATOM 621 C C . GLY A 1 84 ? -21.159 3.997 19.178 1.00 89.00 84 GLY A C 1
ATOM 622 O O . GLY A 1 84 ? -22.148 4.591 18.758 1.00 89.00 84 GLY A O 1
ATOM 623 N N . ASP A 1 85 ? -20.736 4.156 20.440 1.00 89.81 85 ASP A N 1
ATOM 624 C CA . ASP A 1 85 ? -21.306 5.119 21.398 1.00 89.81 85 ASP A CA 1
ATOM 625 C C . ASP A 1 85 ? -20.616 6.501 21.375 1.00 89.81 85 ASP A C 1
ATOM 627 O O . ASP A 1 85 ? -20.939 7.368 22.188 1.00 89.81 85 ASP A O 1
ATOM 631 N N . GLY A 1 86 ? -19.682 6.722 20.444 1.00 90.38 86 GLY A N 1
ATOM 632 C CA . GLY A 1 86 ? -19.001 7.996 20.214 1.00 90.38 86 GLY A CA 1
ATOM 633 C C . GLY A 1 86 ? -17.796 8.265 21.119 1.00 90.38 86 GLY A C 1
ATOM 634 O O . GLY A 1 86 ? -17.273 9.381 21.105 1.00 90.38 86 GLY A O 1
ATOM 635 N N . LYS A 1 87 ? -17.337 7.290 21.919 1.00 92.50 87 LYS A N 1
ATOM 636 C CA . LYS A 1 87 ? -16.089 7.448 22.682 1.00 92.50 87 LYS A CA 1
ATOM 637 C C . LYS A 1 87 ? -14.898 7.351 21.746 1.00 92.50 87 LYS A C 1
ATOM 639 O O . LYS A 1 87 ? -14.870 6.525 20.843 1.00 92.50 87 LYS A O 1
ATOM 644 N N . ILE A 1 88 ? -13.893 8.169 22.019 1.00 94.19 88 ILE A N 1
ATOM 645 C CA . ILE A 1 88 ? -12.689 8.263 21.202 1.00 94.19 88 ILE A CA 1
ATOM 646 C C . ILE A 1 88 ? -11.501 7.677 21.969 1.00 94.19 88 ILE A C 1
ATOM 648 O O . ILE A 1 88 ? -11.329 7.949 23.159 1.00 94.19 88 ILE A O 1
ATOM 652 N N . ALA A 1 89 ? -10.668 6.904 21.278 1.00 94.25 89 ALA A N 1
ATOM 653 C CA . ALA A 1 89 ? -9.387 6.406 21.757 1.00 94.25 89 ALA A CA 1
ATOM 654 C C . ALA A 1 89 ? -8.276 6.687 20.734 1.00 94.25 89 ALA A C 1
ATOM 656 O O . ALA A 1 89 ? -8.496 6.635 19.525 1.00 94.25 89 ALA A O 1
ATOM 657 N N . SER A 1 90 ? -7.071 6.963 21.238 1.00 94.88 90 SER A N 1
ATOM 658 C CA . SER A 1 90 ? -5.858 7.080 20.421 1.00 94.88 90 SER A CA 1
ATOM 659 C C . SER A 1 90 ? -5.294 5.696 20.108 1.00 94.88 90 SER A C 1
ATOM 661 O O . SER A 1 90 ? -5.253 4.822 20.983 1.00 94.88 90 SER A O 1
ATOM 663 N N . CYS A 1 91 ? -4.838 5.513 18.875 1.00 95.75 91 CYS A N 1
ATOM 664 C CA . CYS A 1 91 ? -4.160 4.315 18.410 1.00 95.75 91 CYS A CA 1
ATOM 665 C C . CYS A 1 91 ? -2.744 4.686 17.982 1.00 95.75 91 CYS A C 1
ATOM 667 O O . CYS A 1 91 ? -2.513 5.178 16.878 1.00 95.75 91 CYS A O 1
ATOM 669 N N . ASP A 1 92 ? -1.799 4.493 18.898 1.00 93.69 92 ASP A N 1
ATOM 670 C CA . ASP A 1 92 ? -0.429 4.989 18.747 1.00 93.69 92 ASP A CA 1
ATOM 671 C C . ASP A 1 92 ? 0.407 4.131 17.786 1.00 93.69 92 ASP A C 1
ATOM 673 O O . ASP A 1 92 ? 1.445 4.566 17.291 1.00 93.69 92 ASP A O 1
ATOM 677 N N . THR A 1 93 ? -0.025 2.898 17.516 1.00 94.94 93 THR A N 1
ATOM 678 C CA . THR A 1 93 ? 0.637 1.999 16.570 1.00 94.94 93 THR A CA 1
ATOM 679 C C . THR A 1 93 ? -0.117 2.029 15.248 1.00 94.94 93 THR A C 1
ATOM 681 O O . THR A 1 93 ? -1.192 1.448 15.137 1.00 94.94 93 THR A O 1
ATOM 684 N N . VAL A 1 94 ? 0.447 2.715 14.250 1.00 96.38 94 VAL A N 1
ATOM 685 C CA . VAL A 1 94 ? -0.139 2.863 12.909 1.00 96.38 94 VAL A CA 1
ATOM 686 C C . VAL A 1 94 ? 0.879 2.424 11.864 1.00 96.38 94 VAL A C 1
ATOM 688 O O . VAL A 1 94 ? 1.737 3.203 11.448 1.00 96.38 94 VAL A O 1
ATOM 691 N N . PHE A 1 95 ? 0.768 1.179 11.408 1.00 96.25 95 PHE A N 1
ATOM 692 C CA . PHE A 1 95 ? 1.546 0.668 10.286 1.00 96.25 95 PHE A CA 1
ATOM 693 C C . PHE A 1 95 ? 0.663 0.657 9.045 1.00 96.25 95 PHE A C 1
ATOM 695 O O . PHE A 1 95 ? 0.125 -0.375 8.667 1.00 96.25 95 PHE A O 1
ATOM 702 N N . VAL A 1 96 ? 0.478 1.824 8.422 1.00 97.06 96 VAL A N 1
ATOM 703 C CA . VAL A 1 96 ? -0.360 1.963 7.222 1.00 97.06 96 VAL A CA 1
ATOM 704 C C . VAL A 1 96 ? 0.395 2.716 6.137 1.00 97.06 96 VAL A C 1
ATOM 706 O O . VAL A 1 96 ? 0.762 3.877 6.302 1.00 97.06 96 VAL A O 1
ATOM 709 N N . GLY A 1 97 ? 0.635 2.048 5.013 1.00 96.56 97 GLY A N 1
ATOM 710 C CA . GLY A 1 97 ? 1.344 2.620 3.876 1.00 96.56 97 GLY A CA 1
ATOM 711 C C . GLY A 1 97 ? 1.837 1.556 2.908 1.00 96.56 97 GLY A C 1
ATOM 712 O O . GLY A 1 97 ? 1.664 0.360 3.133 1.00 96.56 97 GLY A O 1
ATOM 713 N N . THR A 1 98 ? 2.480 2.005 1.836 1.00 95.00 98 THR A N 1
ATOM 714 C CA . THR A 1 98 ? 2.950 1.139 0.745 1.00 95.00 98 THR A CA 1
ATOM 715 C C . THR A 1 98 ? 4.412 0.715 0.885 1.00 95.00 98 THR A C 1
ATOM 717 O O . THR A 1 98 ? 4.966 0.116 -0.031 1.00 95.00 98 THR A O 1
ATOM 720 N N . GLY A 1 99 ? 5.081 1.078 1.985 1.00 91.62 99 GLY A N 1
ATOM 721 C CA . GLY A 1 99 ? 6.519 0.839 2.158 1.00 91.62 99 GLY A CA 1
ATOM 722 C C . GLY A 1 99 ? 7.409 1.662 1.220 1.00 91.62 99 GLY A C 1
ATOM 723 O O . GLY A 1 99 ? 8.568 1.323 1.031 1.00 91.62 99 GLY A O 1
ATOM 724 N N . GLY A 1 100 ? 6.866 2.722 0.612 1.00 89.69 100 GLY A N 1
ATOM 725 C CA . GLY A 1 100 ? 7.547 3.531 -0.405 1.00 89.69 100 GLY A CA 1
ATOM 726 C C . GLY A 1 100 ? 7.253 3.086 -1.838 1.00 89.69 100 GLY A C 1
ATOM 727 O O . GLY A 1 100 ? 7.425 3.869 -2.769 1.00 89.69 100 GLY A O 1
ATOM 728 N N . HIS A 1 101 ? 6.720 1.877 -2.031 1.00 89.94 101 HIS A N 1
ATOM 729 C CA . HIS A 1 101 ? 6.364 1.398 -3.359 1.00 89.94 101 HIS A CA 1
ATOM 730 C C . HIS A 1 101 ? 5.221 2.216 -3.964 1.00 89.94 101 HIS A C 1
ATOM 732 O O . HIS A 1 101 ? 4.228 2.534 -3.303 1.00 89.94 101 HIS A O 1
ATOM 738 N N . ARG A 1 102 ? 5.355 2.518 -5.254 1.00 88.69 102 ARG A N 1
ATOM 739 C CA . ARG A 1 102 ? 4.277 3.059 -6.078 1.00 88.69 102 ARG A CA 1
ATOM 740 C C . ARG A 1 102 ? 3.423 1.886 -6.546 1.00 88.69 102 ARG A C 1
ATOM 742 O O . ARG A 1 102 ? 3.937 0.989 -7.205 1.00 88.69 102 ARG A O 1
ATOM 749 N N . LEU A 1 103 ? 2.141 1.879 -6.207 1.00 88.44 103 LEU A N 1
ATOM 750 C CA . LEU A 1 103 ? 1.187 0.891 -6.700 1.00 88.44 103 LEU A CA 1
ATOM 751 C C . LEU A 1 103 ? 0.432 1.453 -7.894 1.00 88.44 103 LEU A C 1
ATOM 753 O O . LEU A 1 103 ? 0.106 2.640 -7.933 1.00 88.44 103 LEU A O 1
ATOM 757 N N . ALA A 1 104 ? 0.104 0.574 -8.831 1.00 84.81 104 ALA A N 1
ATOM 758 C CA . ALA A 1 104 ? -0.798 0.885 -9.922 1.00 84.81 104 ALA A CA 1
ATOM 759 C C . ALA A 1 104 ? -2.210 1.222 -9.402 1.00 84.81 104 ALA A C 1
ATOM 761 O O . ALA A 1 104 ? -2.623 0.712 -8.355 1.00 84.81 104 ALA A O 1
ATOM 762 N N . PRO A 1 105 ? -2.972 2.069 -10.111 1.00 84.25 105 PRO A N 1
ATOM 763 C CA . PRO A 1 105 ? -4.359 2.325 -9.754 1.00 84.25 105 PRO A CA 1
ATOM 764 C C . PRO A 1 105 ? -5.195 1.035 -9.811 1.00 84.25 105 PRO A C 1
ATOM 766 O O . PRO A 1 105 ? -4.953 0.144 -10.621 1.00 84.25 105 PRO A O 1
ATOM 769 N N . GLY A 1 106 ? -6.153 0.911 -8.897 1.00 82.88 106 GLY A N 1
ATOM 770 C CA . GLY A 1 106 ? -6.991 -0.270 -8.698 1.00 82.88 106 GLY A CA 1
ATOM 771 C C . GLY A 1 106 ? -6.370 -1.361 -7.821 1.00 82.88 106 GLY A C 1
ATOM 772 O O . GLY A 1 106 ? -7.127 -2.152 -7.255 1.00 82.88 106 GLY A O 1
ATOM 773 N N . PHE A 1 107 ? -5.043 -1.384 -7.647 1.00 86.94 107 PHE A N 1
ATOM 774 C CA . PHE A 1 107 ? -4.361 -2.431 -6.886 1.00 86.94 107 PHE A CA 1
ATOM 775 C C . PHE A 1 107 ? -4.604 -2.299 -5.387 1.00 86.94 107 PHE A C 1
ATOM 777 O O . PHE A 1 107 ? -4.613 -1.196 -4.835 1.00 86.94 107 PHE A O 1
ATOM 784 N N . GLN A 1 108 ? -4.745 -3.453 -4.738 1.00 90.00 108 GLN A N 1
ATOM 785 C CA . GLN A 1 108 ? -4.909 -3.583 -3.296 1.00 90.00 108 GLN A CA 1
ATOM 786 C C . GLN A 1 108 ? -3.775 -4.398 -2.682 1.00 90.00 108 GLN A C 1
ATOM 788 O O . GLN A 1 108 ? -3.302 -5.348 -3.299 1.00 90.00 108 GLN A O 1
ATOM 793 N N . MET A 1 109 ? -3.370 -4.049 -1.464 1.00 93.94 109 MET A N 1
ATOM 794 C CA . MET A 1 109 ? -2.327 -4.739 -0.702 1.00 93.94 109 MET A CA 1
ATOM 795 C C . MET A 1 109 ? -2.657 -4.738 0.791 1.00 93.94 109 MET A C 1
ATOM 797 O O . MET A 1 109 ? -3.312 -3.820 1.287 1.00 93.94 109 MET A O 1
ATOM 801 N N . ARG A 1 110 ? -2.142 -5.728 1.520 1.00 95.00 110 ARG A N 1
ATOM 802 C CA . ARG A 1 110 ? -2.239 -5.806 2.988 1.00 95.00 110 ARG A CA 1
ATOM 803 C C . ARG A 1 110 ? -0.885 -5.827 3.696 1.00 95.00 110 ARG A C 1
ATOM 805 O O . ARG A 1 110 ? -0.820 -5.952 4.913 1.00 95.00 110 ARG A O 1
ATOM 812 N N . GLY A 1 111 ? 0.205 -5.729 2.944 1.00 96.06 111 GLY A N 1
ATOM 813 C CA . GLY A 1 111 ? 1.551 -5.713 3.497 1.00 96.06 111 GLY A CA 1
ATOM 814 C C . GLY A 1 111 ? 2.623 -5.660 2.424 1.00 96.06 111 GLY A C 1
ATOM 815 O O . GLY A 1 111 ? 2.340 -5.759 1.230 1.00 96.06 111 GLY A O 1
ATOM 816 N N . PHE A 1 112 ? 3.863 -5.493 2.855 1.00 95.75 112 PHE A N 1
ATOM 817 C CA . PHE A 1 112 ? 5.026 -5.405 1.978 1.00 95.75 112 PHE A CA 1
ATOM 818 C C . PHE A 1 112 ? 6.270 -5.987 2.647 1.00 95.75 112 PHE A C 1
ATOM 820 O O . PHE A 1 112 ? 6.338 -6.134 3.871 1.00 95.75 112 PHE A O 1
ATOM 827 N N . SER A 1 113 ? 7.264 -6.316 1.826 1.00 94.44 113 SER A N 1
ATOM 828 C CA . SER A 1 113 ? 8.580 -6.744 2.293 1.00 94.44 113 SER A CA 1
ATOM 829 C C . SER A 1 113 ? 9.387 -5.554 2.815 1.00 94.44 113 SER A C 1
ATOM 831 O O . SER A 1 113 ? 9.480 -4.515 2.169 1.00 94.44 113 SER A O 1
ATOM 833 N N . THR A 1 114 ? 9.998 -5.719 3.980 1.00 92.19 114 THR A N 1
ATOM 834 C CA . THR A 1 114 ? 10.882 -4.755 4.644 1.00 92.19 114 THR A CA 1
ATOM 835 C C . THR A 1 114 ? 12.159 -5.461 5.119 1.00 92.19 114 THR A C 1
ATOM 837 O O . THR A 1 114 ? 12.368 -6.642 4.835 1.00 92.19 114 THR A O 1
ATOM 840 N N . GLY A 1 115 ? 13.019 -4.758 5.853 1.00 88.81 115 GLY A N 1
ATOM 841 C CA . GLY A 1 115 ? 14.289 -5.286 6.347 1.00 88.81 115 GLY A CA 1
ATOM 842 C C . GLY A 1 115 ? 15.395 -5.185 5.302 1.00 88.81 115 GLY A C 1
ATOM 843 O O . GLY A 1 115 ? 15.520 -4.169 4.620 1.00 88.81 115 GLY A O 1
ATOM 844 N N . THR A 1 116 ? 16.225 -6.223 5.199 1.00 86.94 116 THR A N 1
ATOM 845 C CA . THR A 1 116 ? 17.351 -6.268 4.251 1.00 86.94 116 THR A CA 1
ATOM 846 C C . THR A 1 116 ? 17.210 -7.450 3.303 1.00 86.94 116 THR A C 1
ATOM 848 O O . THR A 1 116 ? 16.469 -8.386 3.580 1.00 86.94 116 THR A O 1
ATOM 851 N N . ARG A 1 117 ? 17.949 -7.454 2.188 1.00 81.38 117 ARG A N 1
ATOM 852 C CA . ARG A 1 117 ? 17.937 -8.598 1.258 1.00 81.38 117 ARG A CA 1
ATOM 853 C C . ARG A 1 117 ? 18.364 -9.910 1.920 1.00 81.38 117 ARG A C 1
ATOM 855 O O . ARG A 1 117 ? 17.858 -10.963 1.552 1.00 81.38 117 ARG A O 1
ATOM 862 N N . ALA A 1 118 ? 19.291 -9.841 2.876 1.00 86.50 118 ALA A N 1
ATOM 863 C CA . ALA A 1 118 ? 19.764 -11.004 3.621 1.00 86.50 118 ALA A CA 1
ATOM 864 C C . ALA A 1 118 ? 18.744 -11.478 4.669 1.00 86.50 118 ALA A C 1
ATOM 866 O O . ALA A 1 118 ? 18.637 -12.673 4.932 1.00 86.50 118 ALA A O 1
ATOM 867 N N . GLU A 1 119 ? 17.986 -10.543 5.244 1.00 90.06 119 GLU A N 1
ATOM 868 C CA . GLU A 1 119 ? 17.010 -10.789 6.305 1.00 90.06 119 GLU A CA 1
ATOM 869 C C . GLU A 1 119 ? 15.690 -10.072 5.973 1.00 90.06 119 GLU A C 1
ATOM 871 O O . GLU A 1 119 ? 15.369 -9.039 6.576 1.00 90.06 119 GLU A O 1
ATOM 876 N N . PRO A 1 120 ? 14.939 -10.565 4.967 1.00 89.69 120 PRO A N 1
ATOM 877 C CA . PRO A 1 120 ? 13.673 -9.961 4.592 1.00 89.69 120 PRO A CA 1
ATOM 878 C C . PRO A 1 120 ? 12.625 -10.240 5.671 1.00 89.69 120 PRO A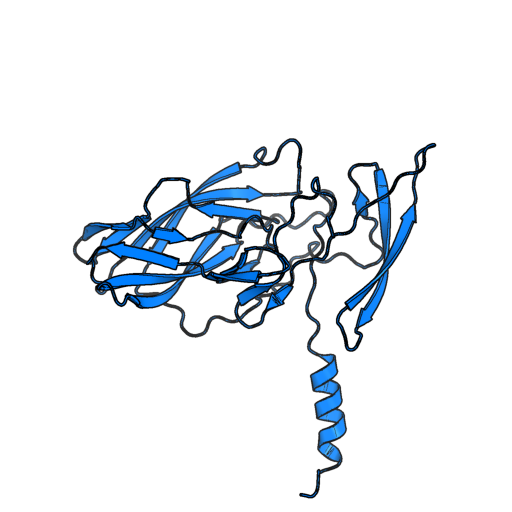 C 1
ATOM 880 O O . PRO A 1 120 ? 12.500 -11.356 6.177 1.00 89.69 120 PRO A O 1
ATOM 883 N N . ALA A 1 121 ? 11.831 -9.225 5.991 1.00 95.06 121 ALA A N 1
ATOM 884 C CA . ALA A 1 121 ? 10.702 -9.319 6.905 1.00 95.06 121 ALA A CA 1
ATOM 885 C C . ALA A 1 121 ? 9.414 -8.884 6.203 1.00 95.06 121 ALA A C 1
ATOM 887 O O . ALA A 1 121 ? 9.444 -8.128 5.237 1.00 95.06 121 ALA A O 1
ATOM 888 N N . THR A 1 122 ? 8.264 -9.346 6.689 1.00 96.00 122 THR A N 1
ATOM 889 C CA . THR A 1 122 ? 6.957 -8.887 6.198 1.00 96.00 122 THR A CA 1
ATOM 890 C C . THR A 1 122 ? 6.382 -7.865 7.168 1.00 96.00 122 THR A C 1
ATOM 892 O O . THR A 1 122 ? 6.219 -8.161 8.350 1.00 96.00 122 THR A O 1
ATOM 895 N N . GLN A 1 123 ? 6.047 -6.679 6.666 1.00 97.00 123 GLN A N 1
ATOM 896 C CA . GLN A 1 123 ? 5.276 -5.678 7.392 1.00 97.00 123 GLN A CA 1
ATOM 897 C C . GLN A 1 123 ? 3.826 -5.744 6.919 1.00 97.00 123 GLN A C 1
ATOM 899 O O . GLN A 1 123 ? 3.520 -5.365 5.788 1.00 97.00 123 GLN A O 1
ATOM 904 N N . LEU A 1 124 ? 2.934 -6.221 7.787 1.00 97.31 124 LEU A N 1
ATOM 905 C CA . LEU A 1 124 ? 1.492 -6.135 7.558 1.00 97.31 124 LEU A CA 1
ATOM 906 C C . LEU A 1 124 ? 0.991 -4.712 7.802 1.00 97.31 124 LEU A C 1
ATOM 908 O O . LEU A 1 124 ? 1.605 -3.940 8.544 1.00 97.31 124 LEU A O 1
ATOM 912 N N . ILE A 1 125 ? -0.135 -4.386 7.179 1.00 97.25 125 ILE A N 1
ATOM 913 C CA . ILE A 1 125 ? -0.821 -3.114 7.349 1.00 97.25 125 ILE A CA 1
ATOM 914 C C . ILE A 1 125 ? -1.854 -3.275 8.460 1.00 97.25 125 ILE A C 1
ATOM 916 O O . ILE A 1 125 ? -2.827 -4.010 8.309 1.00 97.25 125 ILE A O 1
ATOM 920 N N . TYR A 1 126 ? -1.646 -2.589 9.580 1.00 97.19 126 TYR A N 1
ATOM 921 C CA . TYR A 1 126 ? -2.529 -2.688 10.740 1.00 97.19 126 TYR A CA 1
ATOM 922 C C . TYR A 1 126 ? -2.467 -1.447 11.629 1.00 97.19 126 TYR A C 1
ATOM 924 O O . TYR A 1 126 ? -1.548 -0.622 11.549 1.00 97.19 126 TYR A O 1
ATOM 932 N N . VAL A 1 127 ? -3.456 -1.342 12.515 1.00 97.44 127 VAL A N 1
ATOM 933 C CA . VAL A 1 127 ? -3.506 -0.351 13.590 1.00 97.44 127 VAL A CA 1
ATOM 934 C C . VAL A 1 127 ? -3.734 -1.046 14.924 1.00 97.44 127 VAL A C 1
ATOM 936 O O . VAL A 1 127 ? -4.577 -1.938 15.023 1.00 97.44 127 VAL A O 1
ATOM 939 N N . GLU A 1 128 ? -3.017 -0.610 15.961 1.00 96.38 128 GLU A N 1
ATOM 940 C CA . GLU A 1 128 ? -3.308 -1.009 17.338 1.00 96.38 128 GLU A CA 1
ATOM 941 C C . GLU A 1 128 ? -3.715 0.175 18.196 1.00 96.38 128 GLU A C 1
ATOM 943 O O . GLU A 1 128 ? -3.018 1.191 18.287 1.00 96.38 128 GLU A O 1
ATOM 948 N N . CYS A 1 129 ? -4.831 -0.004 18.888 1.00 94.19 129 CYS A N 1
ATOM 949 C CA . CYS A 1 129 ? -5.313 0.920 19.899 1.00 94.19 129 CYS A CA 1
ATOM 950 C C . CYS A 1 129 ? -4.981 0.364 21.284 1.00 94.19 129 CYS A C 1
ATOM 952 O O . CYS A 1 129 ? -4.578 -0.788 21.412 1.00 94.19 129 CYS A O 1
ATOM 954 N N . GLY A 1 130 ? -5.110 1.173 22.338 1.00 89.56 130 GLY A N 1
ATOM 955 C CA . GLY A 1 130 ? -4.906 0.702 23.714 1.00 89.56 130 GLY A CA 1
ATOM 956 C C . GLY A 1 130 ? -5.898 -0.399 24.130 1.00 89.56 130 GLY A C 1
ATOM 957 O O . GLY A 1 130 ? -6.323 -1.241 23.343 1.00 89.56 130 GLY A O 1
ATOM 958 N N . SER A 1 131 ? -6.359 -0.384 25.377 1.00 85.25 131 SER A N 1
ATOM 959 C CA . SER A 1 131 ? -7.363 -1.347 25.864 1.00 85.25 131 SER A CA 1
ATOM 960 C C . SER A 1 131 ? -8.788 -1.081 25.337 1.00 85.25 131 SER A C 1
ATOM 962 O O . SER A 1 131 ? -9.763 -1.334 26.043 1.00 85.25 131 SER A O 1
ATOM 964 N N . ALA A 1 132 ? -8.917 -0.492 24.146 1.00 87.81 132 ALA A N 1
ATOM 965 C CA . ALA A 1 132 ? -10.196 -0.245 23.499 1.00 87.81 132 ALA A CA 1
ATOM 966 C C . ALA A 1 132 ? -10.856 -1.573 23.090 1.00 87.81 132 ALA A C 1
ATOM 968 O O . ALA A 1 132 ? -10.183 -2.577 22.862 1.00 87.81 132 ALA A O 1
ATOM 969 N N . GLU A 1 133 ? -12.181 -1.577 22.978 1.00 87.81 133 GLU A N 1
ATOM 970 C CA . GLU A 1 133 ? -12.933 -2.715 22.451 1.00 87.81 133 GLU A CA 1
ATOM 971 C C . GLU A 1 133 ? -13.738 -2.271 21.237 1.00 87.81 133 GLU A C 1
ATOM 973 O O . GLU A 1 133 ? -14.432 -1.253 21.281 1.00 87.81 133 GLU A O 1
ATOM 978 N N . ALA A 1 134 ? -13.641 -3.040 20.152 1.00 88.50 134 ALA A N 1
ATOM 979 C CA . ALA A 1 134 ? -14.487 -2.843 18.990 1.00 88.50 134 ALA A CA 1
ATOM 980 C C . ALA A 1 134 ? -15.924 -3.259 19.318 1.00 88.50 134 ALA A C 1
ATOM 982 O O . ALA A 1 134 ? -16.181 -4.401 19.700 1.00 88.50 134 ALA A O 1
ATOM 983 N N . ALA A 1 135 ? -16.853 -2.320 19.161 1.00 89.00 135 ALA A N 1
ATOM 984 C CA . ALA A 1 135 ? -18.291 -2.550 19.260 1.00 89.00 135 ALA A CA 1
ATOM 985 C C . ALA A 1 135 ? -18.959 -2.275 17.900 1.00 89.00 135 ALA A C 1
ATOM 987 O O . ALA A 1 135 ? -18.374 -1.554 17.086 1.00 89.00 135 ALA A O 1
ATOM 988 N N . PRO A 1 136 ? -20.180 -2.775 17.643 1.00 90.81 136 PRO A N 1
ATOM 989 C CA . PRO A 1 136 ? -20.921 -2.400 16.443 1.00 90.81 136 PRO A CA 1
ATOM 990 C C . PRO A 1 136 ? -21.023 -0.877 16.291 1.00 90.81 136 PRO A C 1
ATOM 992 O O . PRO A 1 136 ? -21.248 -0.167 17.274 1.00 90.81 136 PRO A O 1
ATOM 995 N N . GLY A 1 137 ? -20.843 -0.376 15.074 1.00 91.50 137 GLY A N 1
ATOM 996 C CA . GLY A 1 137 ? -20.821 1.048 14.744 1.00 91.50 137 GLY A CA 1
ATOM 997 C C . GLY A 1 137 ? -19.468 1.730 14.954 1.00 91.50 137 GLY A C 1
ATOM 998 O O . GLY A 1 137 ? -19.391 2.947 14.808 1.00 91.50 137 GLY A O 1
ATOM 999 N N . SER A 1 138 ? -18.413 0.989 15.314 1.00 94.94 138 SER A N 1
ATOM 1000 C CA . SER A 1 138 ? -17.086 1.584 15.511 1.00 94.94 138 SER A CA 1
ATOM 1001 C C . SER A 1 138 ? -16.424 1.978 14.188 1.00 94.94 138 SER A C 1
ATOM 1003 O O . SER A 1 138 ? -16.560 1.291 13.170 1.00 94.94 138 SER A O 1
ATOM 1005 N N . SER A 1 139 ? -15.642 3.053 14.222 1.00 95.44 139 SER A N 1
ATOM 1006 C CA . SER A 1 139 ? -14.848 3.547 13.102 1.00 95.44 139 SER A CA 1
ATOM 1007 C C . SER A 1 139 ? -13.404 3.846 13.501 1.00 95.44 139 SER A C 1
ATOM 1009 O O . SER A 1 139 ? -13.064 3.999 14.676 1.00 95.44 139 SER A O 1
ATOM 1011 N N . LEU A 1 140 ? -12.542 3.920 12.496 1.00 96.56 140 LEU A N 1
ATOM 1012 C CA . LEU A 1 140 ? -11.137 4.266 12.599 1.00 96.56 140 LEU A CA 1
ATOM 1013 C C . LEU A 1 140 ? -10.828 5.363 11.580 1.00 96.56 140 LEU A C 1
ATOM 1015 O O . LEU A 1 140 ? -11.134 5.210 10.399 1.00 96.56 140 LEU A O 1
ATOM 1019 N N . SER A 1 141 ? -10.202 6.439 12.043 1.00 97.56 141 SER A N 1
ATOM 1020 C CA . SER A 1 141 ? -9.755 7.557 11.215 1.00 97.56 141 SER A CA 1
ATOM 1021 C C . SER A 1 141 ? -8.227 7.628 11.211 1.00 97.56 141 SER A C 1
ATOM 1023 O O . SER A 1 141 ? -7.595 7.536 12.269 1.00 97.56 141 SER A O 1
ATOM 1025 N N . ILE A 1 142 ? -7.618 7.739 10.028 1.00 98.06 142 ILE A N 1
ATOM 1026 C CA . ILE A 1 142 ? -6.157 7.746 9.854 1.00 98.06 142 ILE A CA 1
ATOM 1027 C C . ILE A 1 142 ? -5.758 8.892 8.929 1.00 98.06 142 ILE A C 1
ATOM 1029 O O . ILE A 1 142 ? -6.039 8.859 7.731 1.00 98.06 142 ILE A O 1
ATOM 1033 N N . ASP A 1 143 ? -5.040 9.874 9.467 1.00 97.69 143 ASP A N 1
ATOM 1034 C CA . ASP A 1 143 ? -4.382 10.893 8.651 1.00 97.69 143 ASP A CA 1
ATOM 1035 C C . ASP A 1 143 ? -3.278 10.247 7.807 1.00 97.69 143 ASP A C 1
ATOM 1037 O O . ASP A 1 143 ? -2.413 9.526 8.318 1.00 97.69 143 ASP A O 1
ATOM 1041 N N . TYR A 1 144 ? -3.269 10.538 6.511 1.00 97.25 144 TYR A N 1
ATOM 1042 C CA . TYR A 1 144 ? -2.278 10.013 5.585 1.00 97.25 144 TYR A CA 1
ATOM 1043 C C . TYR A 1 144 ? -1.891 11.038 4.527 1.00 97.25 144 TYR A C 1
ATOM 1045 O O . TYR A 1 144 ? -2.506 12.090 4.360 1.00 97.25 144 TYR A O 1
ATOM 1053 N N . SER A 1 145 ? -0.836 10.703 3.799 1.00 96.06 145 SER A N 1
ATOM 1054 C CA . SER A 1 145 ? -0.420 11.432 2.615 1.00 96.06 145 SER A CA 1
ATOM 1055 C C . SER A 1 145 ? -0.093 10.474 1.490 1.00 96.06 145 SER A C 1
ATOM 1057 O O . SER A 1 145 ? 0.327 9.338 1.737 1.00 96.06 145 SER A O 1
ATOM 1059 N N . TYR A 1 146 ? -0.261 10.936 0.261 1.00 94.94 146 TYR A N 1
ATOM 1060 C CA . TYR A 1 146 ? 0.126 10.187 -0.919 1.00 94.94 146 TYR A CA 1
ATOM 1061 C C . TYR A 1 146 ? 0.724 11.096 -1.983 1.00 94.94 146 TYR A C 1
ATOM 1063 O O . TYR A 1 146 ? 0.435 12.287 -2.042 1.00 94.94 146 TYR A O 1
ATOM 1071 N N . VAL A 1 147 ? 1.564 10.511 -2.827 1.00 92.62 147 VAL A N 1
ATOM 1072 C CA . VAL A 1 147 ? 2.136 11.154 -4.015 1.00 92.62 147 VAL A CA 1
ATOM 1073 C C . VAL A 1 147 ? 1.617 10.438 -5.252 1.00 92.62 147 VAL A C 1
ATOM 1075 O O . VAL A 1 147 ? 1.374 9.230 -5.196 1.00 92.62 147 VAL A O 1
ATOM 1078 N N . THR A 1 148 ? 1.427 11.158 -6.354 1.00 89.06 148 THR A N 1
ATOM 1079 C CA . THR A 1 148 ? 0.960 10.598 -7.635 1.00 89.06 148 THR A CA 1
ATOM 1080 C C . THR A 1 148 ? 1.934 10.899 -8.771 1.00 89.06 148 THR A C 1
ATOM 1082 O O . THR A 1 148 ? 2.756 11.811 -8.659 1.00 89.06 148 THR A O 1
ATOM 1085 N N . GLY A 1 149 ? 1.833 10.126 -9.853 1.00 75.62 149 GLY A N 1
ATOM 1086 C CA . GLY A 1 149 ? 2.617 10.320 -11.074 1.00 75.62 149 GLY A CA 1
ATOM 1087 C C . GLY A 1 149 ? 3.959 9.588 -11.067 1.00 75.62 149 GLY A C 1
ATOM 1088 O O . GLY A 1 149 ? 4.185 8.658 -10.280 1.00 75.62 149 GLY A O 1
ATOM 1089 N N . GLU A 1 150 ? 4.841 9.994 -11.977 1.00 70.38 150 GLU A N 1
ATOM 1090 C CA . GLU A 1 150 ? 6.155 9.388 -12.172 1.00 70.38 150 GLU A CA 1
ATOM 1091 C C . GLU A 1 150 ? 7.084 9.548 -10.970 1.00 70.38 150 GLU A C 1
ATOM 1093 O O . GLU A 1 150 ? 6.869 10.332 -10.038 1.00 70.38 150 GLU A O 1
ATOM 1098 N N . TYR A 1 151 ? 8.090 8.674 -10.877 1.00 75.19 151 TYR A N 1
ATOM 1099 C CA . TYR A 1 151 ? 9.046 8.734 -9.771 1.00 75.19 151 TYR A CA 1
ATOM 1100 C C . TYR A 1 151 ? 10.070 9.814 -10.048 1.00 75.19 151 TYR A C 1
ATOM 1102 O O . TYR A 1 151 ? 11.036 9.590 -10.767 1.00 75.19 151 TYR A O 1
ATOM 1110 N N . ASN A 1 152 ? 9.860 10.979 -9.439 1.00 75.06 152 ASN A N 1
ATOM 1111 C CA . ASN A 1 152 ? 10.811 12.069 -9.486 1.00 75.06 152 ASN A CA 1
ATOM 1112 C C . ASN A 1 152 ? 11.660 12.078 -8.214 1.00 75.06 152 ASN A C 1
ATOM 1114 O O . ASN A 1 152 ? 11.215 12.512 -7.154 1.00 75.06 152 ASN A O 1
ATOM 1118 N N . TYR A 1 153 ? 12.898 11.600 -8.325 1.00 74.44 153 TYR A N 1
ATOM 1119 C CA . TYR A 1 153 ? 13.843 11.591 -7.209 1.00 74.44 153 TYR A CA 1
ATOM 1120 C C . TYR A 1 153 ? 14.174 13.001 -6.691 1.00 74.44 153 TYR A C 1
ATOM 1122 O O . TYR A 1 153 ? 14.382 13.186 -5.495 1.00 74.44 153 TYR A O 1
ATOM 1130 N N . TYR A 1 154 ? 14.226 13.998 -7.578 1.00 76.50 154 TYR A N 1
ATOM 1131 C CA . TYR A 1 154 ? 14.594 15.370 -7.219 1.00 76.50 154 TYR A CA 1
ATOM 1132 C C . TYR A 1 154 ? 13.437 16.136 -6.580 1.00 76.50 154 TYR A C 1
ATOM 1134 O O . TYR A 1 154 ? 13.661 16.995 -5.726 1.00 76.50 154 TYR A O 1
ATOM 1142 N N . TYR A 1 155 ? 12.207 15.790 -6.955 1.00 80.75 155 TYR A N 1
ATOM 1143 C CA . TYR A 1 155 ? 10.988 16.410 -6.447 1.00 80.75 155 TYR A CA 1
ATOM 1144 C C . TYR A 1 155 ? 9.990 15.344 -5.957 1.00 80.75 155 TYR A C 1
ATOM 1146 O O . TYR A 1 155 ? 8.875 15.234 -6.468 1.00 80.75 155 TYR A O 1
ATOM 1154 N N . PRO A 1 156 ? 10.357 14.548 -4.934 1.00 76.31 156 PRO A N 1
ATOM 1155 C CA . PRO A 1 156 ? 9.596 13.359 -4.540 1.00 76.31 156 PRO A CA 1
ATOM 1156 C C . PRO A 1 156 ? 8.217 13.678 -3.951 1.00 76.31 156 PRO A C 1
ATOM 1158 O O . PRO A 1 156 ? 7.360 12.802 -3.881 1.00 76.31 156 PRO A O 1
ATOM 1161 N N . GLU A 1 157 ? 8.004 14.926 -3.532 1.00 83.12 157 GLU A N 1
ATOM 1162 C CA . GLU A 1 157 ? 6.783 15.412 -2.882 1.00 83.12 157 GLU A CA 1
ATOM 1163 C C . GLU A 1 157 ? 6.053 16.473 -3.735 1.00 83.12 157 GLU A C 1
ATOM 1165 O O . GLU A 1 157 ? 5.124 17.109 -3.245 1.00 83.12 157 GLU A O 1
ATOM 1170 N N . GLU A 1 158 ? 6.449 16.683 -5.000 1.00 83.81 158 GLU A N 1
ATOM 1171 C CA . GLU A 1 158 ? 5.863 17.711 -5.885 1.00 83.81 158 GLU A CA 1
ATOM 1172 C C . GLU A 1 158 ? 4.342 17.573 -6.024 1.00 83.81 158 GLU A C 1
ATOM 1174 O O . GLU A 1 158 ? 3.612 18.561 -5.979 1.00 83.81 158 GLU A O 1
ATOM 1179 N N . ASN A 1 159 ? 3.869 16.326 -6.076 1.00 85.88 159 ASN A N 1
ATOM 1180 C CA . ASN A 1 159 ? 2.458 15.968 -6.219 1.00 85.88 159 ASN A CA 1
ATOM 1181 C C . ASN A 1 159 ? 1.874 15.370 -4.931 1.00 85.88 159 ASN A C 1
ATOM 1183 O O . ASN A 1 159 ? 1.027 14.470 -4.983 1.00 85.88 159 ASN A O 1
ATOM 1187 N N . LYS A 1 160 ? 2.374 15.802 -3.768 1.00 92.31 160 LYS A N 1
ATOM 1188 C CA . LYS A 1 160 ? 1.901 15.317 -2.470 1.00 92.31 160 LYS A CA 1
ATOM 1189 C C . LYS A 1 160 ? 0.511 15.868 -2.150 1.00 92.31 160 LYS A C 1
ATOM 1191 O O . LYS A 1 160 ? 0.270 17.071 -2.209 1.00 92.31 160 LYS A O 1
ATOM 1196 N N . VAL A 1 161 ? -0.375 14.982 -1.709 1.00 93.69 161 VAL A N 1
ATOM 1197 C CA . VAL A 1 161 ? -1.707 15.306 -1.195 1.00 93.69 161 VAL A CA 1
ATOM 1198 C C . VAL A 1 161 ? -1.861 14.717 0.205 1.00 93.69 161 VAL A C 1
ATOM 1200 O O . VAL A 1 161 ? -1.544 13.550 0.433 1.00 93.69 161 VAL A O 1
ATOM 1203 N N . ASP A 1 162 ? -2.349 15.527 1.143 1.00 94.94 162 ASP A N 1
ATOM 1204 C CA . ASP A 1 162 ? -2.724 15.097 2.492 1.00 94.94 162 ASP A CA 1
ATOM 1205 C C . ASP A 1 162 ? -4.235 14.812 2.546 1.00 94.94 162 ASP A C 1
ATOM 1207 O O . ASP A 1 162 ? -5.038 15.527 1.942 1.00 94.94 162 ASP A O 1
ATOM 1211 N N . SER A 1 163 ? -4.632 13.752 3.249 1.00 95.38 163 SER A N 1
ATOM 1212 C CA . SER A 1 163 ? -6.026 13.314 3.352 1.00 95.38 163 SER A CA 1
ATOM 1213 C C . SER A 1 163 ? -6.243 12.458 4.611 1.00 95.38 163 SER A C 1
ATOM 1215 O O . SER A 1 163 ? -5.318 12.231 5.392 1.00 95.38 163 SER A O 1
ATOM 1217 N N . THR A 1 164 ? -7.468 11.981 4.813 1.00 96.50 164 THR A N 1
ATOM 1218 C CA . THR A 1 164 ? -7.861 11.164 5.965 1.00 96.50 164 THR A CA 1
ATOM 1219 C C . THR A 1 164 ? -8.639 9.945 5.478 1.00 96.50 164 THR A C 1
ATOM 1221 O O . THR A 1 164 ? -9.587 10.072 4.704 1.00 96.50 164 THR A O 1
ATOM 1224 N N . LEU A 1 165 ? -8.213 8.754 5.902 1.00 95.19 165 LEU A N 1
ATOM 1225 C CA . LEU A 1 165 ? -8.956 7.512 5.707 1.00 95.19 165 LEU A CA 1
ATOM 1226 C C . LEU A 1 165 ? -10.021 7.409 6.791 1.00 95.19 165 LEU A C 1
ATOM 1228 O O . LEU A 1 165 ? -9.682 7.458 7.968 1.00 95.19 165 LEU A O 1
ATOM 1232 N N . GLU A 1 166 ? -11.271 7.201 6.393 1.00 94.69 166 GLU A N 1
ATOM 1233 C CA . GLU A 1 166 ? -12.383 6.913 7.299 1.00 94.69 166 GLU A CA 1
ATOM 1234 C C . GLU A 1 166 ? -12.843 5.473 7.071 1.00 94.69 166 GLU A C 1
ATOM 1236 O O . GLU A 1 166 ? -13.320 5.123 5.991 1.00 94.69 166 GLU A O 1
ATOM 1241 N N . ILE A 1 167 ? -12.670 4.627 8.084 1.00 94.69 167 ILE A N 1
ATOM 1242 C CA . ILE A 1 167 ? -12.821 3.177 7.972 1.00 94.69 167 ILE A CA 1
ATOM 1243 C C . ILE A 1 167 ? -13.868 2.717 8.981 1.00 94.69 167 ILE A C 1
ATOM 1245 O O . ILE A 1 167 ? -13.728 2.944 10.180 1.00 94.69 167 ILE A O 1
ATOM 1249 N N . LYS A 1 168 ? -14.913 2.031 8.524 1.00 92.25 168 LYS A N 1
ATOM 1250 C CA . LYS A 1 168 ? -15.904 1.415 9.415 1.00 92.25 168 LYS A CA 1
ATOM 1251 C C . LYS A 1 168 ? -15.524 -0.028 9.702 1.00 92.25 168 LYS A C 1
ATOM 1253 O O . LYS A 1 168 ? -15.243 -0.787 8.780 1.00 92.25 168 LYS A O 1
ATOM 1258 N N . LEU A 1 169 ? -15.562 -0.422 10.972 1.00 92.12 169 LEU A N 1
ATOM 1259 C CA . LEU A 1 169 ? -15.172 -1.776 11.378 1.00 92.12 169 LEU A CA 1
ATOM 1260 C C . LEU A 1 169 ? -16.262 -2.820 11.109 1.00 92.12 169 LEU A C 1
ATOM 1262 O O . LEU A 1 169 ? -15.946 -3.999 10.982 1.00 92.12 169 LEU A O 1
ATOM 1266 N N . ASP A 1 170 ? -17.521 -2.399 10.979 1.00 85.75 170 ASP A N 1
ATOM 1267 C CA . ASP A 1 170 ? -18.640 -3.300 10.660 1.00 85.75 170 ASP A CA 1
ATOM 1268 C C . ASP A 1 170 ? -18.612 -3.796 9.207 1.00 85.75 170 ASP A C 1
ATOM 1270 O O . ASP A 1 170 ? -19.248 -4.793 8.872 1.00 85.75 170 ASP A O 1
ATOM 1274 N N . GLU A 1 171 ? -17.882 -3.099 8.336 1.00 80.38 171 GLU A N 1
ATOM 1275 C CA . GLU A 1 171 ? -17.763 -3.404 6.907 1.00 80.38 171 GLU A CA 1
ATOM 1276 C C . GLU A 1 171 ? -16.532 -4.292 6.635 1.00 80.38 171 GLU A C 1
ATOM 1278 O O . GLU A 1 171 ? -15.863 -4.155 5.611 1.00 80.38 171 GLU A O 1
ATOM 1283 N N . ALA A 1 172 ? -16.207 -5.195 7.568 1.00 78.62 172 ALA A N 1
ATOM 1284 C CA . ALA A 1 172 ? -15.068 -6.094 7.429 1.00 78.62 172 ALA A CA 1
ATOM 1285 C C . ALA A 1 172 ? -15.237 -7.026 6.214 1.00 78.62 172 ALA A C 1
ATOM 1287 O O . ALA A 1 172 ? -16.212 -7.773 6.106 1.00 78.62 172 ALA A O 1
ATOM 1288 N N . ALA A 1 173 ? -14.262 -6.996 5.307 1.00 77.12 173 ALA A N 1
ATOM 1289 C CA . ALA A 1 173 ? -14.247 -7.792 4.089 1.00 77.12 173 ALA A CA 1
ATOM 1290 C C . ALA A 1 173 ? -13.407 -9.060 4.307 1.00 77.12 173 ALA A C 1
ATOM 1292 O O . ALA A 1 173 ? -12.178 -9.028 4.246 1.00 77.12 173 ALA A O 1
ATOM 1293 N N . ALA A 1 174 ? -14.080 -10.181 4.575 1.00 62.97 174 ALA A N 1
ATOM 1294 C CA . ALA A 1 174 ? -13.425 -11.461 4.863 1.00 62.97 174 ALA A CA 1
ATOM 1295 C C . ALA A 1 174 ? -12.863 -12.171 3.612 1.00 62.97 174 ALA A C 1
ATOM 1297 O O . ALA A 1 174 ? -11.930 -12.960 3.730 1.00 62.97 174 ALA A O 1
ATOM 1298 N N . ASP A 1 175 ? -13.379 -11.855 2.419 1.00 68.88 175 ASP A N 1
ATOM 1299 C CA . ASP A 1 175 ? -13.074 -12.563 1.164 1.00 68.88 175 ASP A CA 1
ATOM 1300 C C . ASP A 1 175 ? -12.376 -11.654 0.136 1.00 68.88 175 ASP A C 1
ATOM 1302 O O . ASP A 1 175 ? -12.741 -11.593 -1.039 1.00 68.88 175 ASP A O 1
ATOM 1306 N N . MET A 1 176 ? -11.375 -10.894 0.586 1.00 78.75 176 MET A N 1
ATOM 1307 C CA . MET A 1 176 ? -10.585 -10.034 -0.299 1.00 78.75 176 MET A CA 1
ATOM 1308 C C . MET A 1 176 ? -9.703 -10.874 -1.234 1.00 78.75 176 MET A C 1
ATOM 1310 O O . MET A 1 176 ? -8.974 -11.758 -0.787 1.00 78.75 176 MET A O 1
ATOM 1314 N N . THR A 1 177 ? -9.721 -10.564 -2.532 1.00 80.94 177 THR A N 1
ATOM 1315 C CA . THR A 1 177 ? -8.898 -11.232 -3.555 1.00 80.94 177 THR A CA 1
ATOM 1316 C C . THR A 1 177 ? -7.688 -10.392 -3.939 1.00 80.94 177 THR A C 1
ATOM 1318 O O . THR A 1 177 ? -7.834 -9.191 -4.152 1.00 80.94 177 THR A O 1
ATOM 1321 N N . TYR A 1 178 ? -6.520 -11.007 -4.120 1.00 82.12 178 TYR A N 1
ATOM 1322 C CA . TYR A 1 178 ? -5.305 -10.308 -4.547 1.00 82.12 178 TYR A CA 1
ATOM 1323 C C . TYR A 1 178 ? -4.609 -11.024 -5.711 1.00 82.12 178 TYR A C 1
ATOM 1325 O O . TYR A 1 178 ? -4.666 -12.251 -5.783 1.00 82.12 178 TYR A O 1
ATOM 1333 N N . PRO A 1 179 ? -3.892 -10.278 -6.571 1.00 71.00 179 PRO A N 1
ATOM 1334 C CA . PRO A 1 179 ? -4.089 -8.851 -6.821 1.00 71.00 179 PRO A CA 1
ATOM 1335 C C . PRO A 1 179 ? -5.441 -8.590 -7.500 1.00 71.00 179 PRO A C 1
ATOM 1337 O O . PRO A 1 179 ? -5.964 -9.442 -8.216 1.00 71.00 179 PRO A O 1
ATOM 1340 N N . VAL A 1 180 ? -5.988 -7.387 -7.327 1.00 71.25 180 VAL A N 1
ATOM 1341 C CA . VAL A 1 180 ? -7.072 -6.911 -8.197 1.00 71.25 180 VAL A CA 1
ATOM 1342 C C . VAL A 1 180 ? -6.438 -6.239 -9.403 1.00 71.25 180 VAL A C 1
ATOM 1344 O O . VAL A 1 180 ? -5.786 -5.206 -9.271 1.00 71.25 180 VAL A O 1
ATOM 1347 N N . ALA A 1 181 ? -6.628 -6.846 -10.570 1.00 62.38 181 ALA A N 1
ATOM 1348 C CA . ALA A 1 181 ? -6.251 -6.269 -11.849 1.00 62.38 181 ALA A CA 1
ATOM 1349 C C . ALA A 1 181 ? -7.525 -5.855 -12.588 1.00 62.38 181 ALA A C 1
ATOM 1351 O O . ALA A 1 181 ? -8.190 -6.675 -13.220 1.00 62.38 181 ALA A O 1
ATOM 1352 N N . GLU A 1 182 ? -7.872 -4.575 -12.497 1.00 60.62 182 GLU A N 1
ATOM 1353 C CA . GLU A 1 182 ? -8.805 -3.972 -13.444 1.00 60.62 182 GLU A CA 1
ATOM 1354 C C . GLU A 1 182 ? -7.977 -3.431 -14.617 1.00 60.62 182 GLU A C 1
ATOM 1356 O O . GLU A 1 182 ? -6.995 -2.720 -14.383 1.00 60.62 182 GLU A O 1
ATOM 1361 N N . PRO A 1 183 ? -8.297 -3.787 -15.875 1.00 63.41 183 PRO A N 1
ATOM 1362 C CA . PRO A 1 183 ? -7.606 -3.215 -17.017 1.00 63.41 183 PRO A CA 1
ATOM 1363 C C . PRO A 1 183 ? -7.904 -1.715 -17.057 1.00 63.41 183 PRO A C 1
ATOM 1365 O O . PRO A 1 183 ? -9.042 -1.300 -17.268 1.00 63.41 183 PRO A O 1
ATOM 1368 N N . ILE A 1 184 ? -6.873 -0.910 -16.825 1.00 66.31 184 ILE A N 1
ATOM 1369 C CA . ILE A 1 184 ? -6.929 0.539 -16.991 1.00 66.31 184 ILE A CA 1
ATOM 1370 C C . ILE A 1 184 ? -6.306 0.846 -18.348 1.00 66.31 184 ILE A C 1
ATOM 1372 O O . ILE A 1 184 ? -5.135 0.535 -18.585 1.00 66.31 184 ILE A O 1
ATOM 1376 N N . ASP A 1 185 ? -7.106 1.417 -19.247 1.00 67.81 185 ASP A N 1
ATOM 1377 C CA . ASP A 1 185 ? -6.672 1.773 -20.597 1.00 67.81 185 ASP A CA 1
ATOM 1378 C C . ASP A 1 185 ? -5.429 2.661 -20.544 1.00 67.81 185 ASP A C 1
ATOM 1380 O O . ASP A 1 185 ? -5.447 3.703 -19.896 1.00 67.81 185 ASP A O 1
ATOM 1384 N N . GLY A 1 186 ? -4.362 2.236 -21.227 1.00 66.75 186 GLY A N 1
ATOM 1385 C CA . GLY A 1 186 ? -3.071 2.931 -21.291 1.00 66.75 186 GLY A CA 1
ATOM 1386 C C . GLY A 1 186 ? -2.113 2.647 -20.126 1.00 66.75 186 GLY A C 1
ATOM 1387 O O . GLY A 1 186 ? -0.958 3.060 -20.182 1.00 66.75 186 GLY A O 1
ATOM 1388 N N . LEU A 1 187 ? -2.536 1.912 -19.092 1.00 67.44 187 LEU A N 1
ATOM 1389 C CA . LEU A 1 187 ? -1.655 1.543 -17.978 1.00 67.44 187 LEU A CA 1
ATOM 1390 C C . LEU A 1 187 ? -0.693 0.411 -18.363 1.00 67.44 187 LEU A C 1
ATOM 1392 O O . LEU A 1 187 ? 0.466 0.403 -17.959 1.00 67.44 187 LEU A O 1
ATOM 1396 N N . VAL A 1 188 ? -1.182 -0.554 -19.146 1.00 72.00 188 VAL A N 1
ATOM 1397 C CA . VAL A 1 188 ? -0.378 -1.658 -19.678 1.00 72.00 188 VAL A CA 1
ATOM 1398 C C . VAL A 1 188 ? 0.091 -1.282 -21.075 1.00 72.00 188 VAL A C 1
ATOM 1400 O O . VAL A 1 188 ? -0.705 -1.212 -22.011 1.00 72.00 188 VAL A O 1
ATOM 1403 N N . GLN A 1 189 ? 1.391 -1.046 -21.203 1.00 75.12 189 GLN A N 1
ATOM 1404 C CA . GLN A 1 189 ? 2.027 -0.699 -22.468 1.00 75.12 189 GLN A CA 1
ATOM 1405 C C . GLN A 1 189 ? 2.465 -1.963 -23.228 1.00 75.12 189 GLN A C 1
ATOM 1407 O O . GLN A 1 189 ? 2.844 -2.960 -22.600 1.00 75.12 189 GLN A O 1
ATOM 1412 N N . PRO A 1 190 ? 2.420 -1.969 -24.574 1.00 80.12 190 PRO A N 1
ATOM 1413 C CA . PRO A 1 190 ? 3.006 -3.054 -25.348 1.00 80.12 190 PRO A CA 1
ATOM 1414 C C . PRO A 1 190 ? 4.524 -3.131 -25.094 1.00 80.12 190 PRO A C 1
ATOM 1416 O O . PRO A 1 190 ? 5.157 -2.098 -24.893 1.00 80.12 190 PRO A O 1
ATOM 1419 N N . PRO A 1 191 ? 5.150 -4.323 -25.160 1.00 77.38 191 PRO A N 1
ATOM 1420 C CA . PRO A 1 191 ? 6.593 -4.466 -24.922 1.00 77.38 191 PRO A CA 1
ATOM 1421 C C . PRO A 1 191 ? 7.472 -3.566 -25.808 1.00 77.38 191 PRO A C 1
ATOM 1423 O O . PRO A 1 191 ? 8.547 -3.139 -25.401 1.00 77.38 191 PRO A O 1
ATOM 1426 N N . SER A 1 192 ? 6.996 -3.247 -27.013 1.00 81.50 192 SER A N 1
ATOM 1427 C CA . SER A 1 192 ? 7.686 -2.380 -27.966 1.00 81.50 192 SER A CA 1
ATOM 1428 C C . SER A 1 192 ? 7.595 -0.885 -27.656 1.00 81.50 192 SER A C 1
ATOM 1430 O O . SER A 1 192 ? 8.171 -0.108 -28.413 1.00 81.50 192 SER A O 1
ATOM 1432 N N . SER A 1 193 ? 6.849 -0.464 -26.630 1.00 87.19 193 SER A N 1
ATOM 1433 C CA . SER A 1 193 ? 6.853 0.937 -26.205 1.00 87.19 193 SER A CA 1
ATOM 1434 C C . SER A 1 193 ? 8.250 1.317 -25.721 1.00 87.19 193 SER A C 1
ATOM 1436 O O . SER A 1 193 ? 8.859 0.591 -24.930 1.00 87.19 193 SER A O 1
ATOM 1438 N N . GLU A 1 194 ? 8.765 2.437 -26.224 1.00 87.06 194 GLU A N 1
ATOM 1439 C CA . GLU A 1 194 ? 9.998 3.024 -25.709 1.00 87.06 194 GLU A CA 1
ATOM 1440 C C . GLU A 1 194 ? 9.744 3.624 -24.328 1.00 87.06 194 GLU A C 1
ATOM 1442 O O . GLU A 1 194 ? 8.696 4.211 -24.079 1.00 87.06 194 GLU A O 1
ATOM 1447 N N . ILE A 1 195 ? 10.711 3.434 -23.438 1.00 85.38 195 ILE A N 1
ATOM 1448 C CA . ILE A 1 195 ? 10.764 4.036 -22.111 1.00 85.38 195 ILE A CA 1
ATOM 1449 C C . ILE A 1 195 ? 11.969 4.965 -22.112 1.00 85.38 195 ILE A C 1
ATOM 1451 O O . ILE A 1 195 ? 13.090 4.515 -22.370 1.00 85.38 195 ILE A O 1
ATOM 1455 N N . THR A 1 196 ? 11.756 6.239 -21.804 1.00 85.94 196 THR A N 1
ATOM 1456 C CA . THR A 1 196 ? 12.845 7.214 -21.695 1.00 85.94 196 THR A CA 1
ATOM 1457 C C . THR A 1 196 ? 13.361 7.238 -20.260 1.00 85.94 196 THR A C 1
ATOM 1459 O O . THR A 1 196 ? 12.637 7.578 -19.330 1.00 85.94 196 THR A O 1
ATOM 1462 N N . ALA A 1 197 ? 14.617 6.844 -20.041 1.00 80.25 197 ALA A N 1
ATOM 1463 C CA . ALA A 1 197 ? 15.237 6.981 -18.726 1.00 80.25 197 ALA A CA 1
ATOM 1464 C C . ALA A 1 197 ? 15.580 8.446 -18.413 1.00 80.25 197 ALA A C 1
ATOM 1466 O O . ALA A 1 197 ? 15.730 9.269 -19.308 1.00 80.25 197 ALA A O 1
ATOM 1467 N N . ILE A 1 198 ? 15.823 8.746 -17.132 1.00 74.62 198 ILE A N 1
ATOM 1468 C CA . ILE A 1 198 ? 16.185 10.096 -16.648 1.00 74.62 198 ILE A CA 1
ATOM 1469 C C . ILE A 1 198 ? 17.437 10.668 -17.349 1.00 74.62 198 ILE A C 1
ATOM 1471 O O . ILE A 1 198 ? 17.626 11.877 -17.400 1.00 74.62 198 ILE A O 1
ATOM 1475 N N . ASN A 1 199 ? 18.317 9.809 -17.871 1.00 78.00 199 ASN A N 1
ATOM 1476 C CA . ASN A 1 199 ? 19.518 10.200 -18.615 1.00 78.00 199 ASN A CA 1
ATOM 1477 C C . ASN A 1 199 ? 19.331 10.164 -20.143 1.00 78.00 199 ASN A C 1
ATOM 1479 O O . ASN A 1 199 ? 20.317 10.013 -20.865 1.00 78.00 199 ASN A O 1
ATOM 1483 N N . ASP A 1 200 ? 18.085 10.232 -20.613 1.00 85.44 200 ASP A N 1
ATOM 1484 C CA . ASP A 1 200 ? 17.660 10.200 -22.017 1.00 85.44 200 ASP A CA 1
ATOM 1485 C C . ASP A 1 200 ? 17.985 8.899 -22.772 1.00 85.44 200 ASP A C 1
ATOM 1487 O O . ASP A 1 200 ? 17.781 8.801 -23.983 1.00 85.44 200 ASP A O 1
ATOM 1491 N N . VAL A 1 201 ? 18.484 7.864 -22.087 1.00 87.12 201 VAL A N 1
ATOM 1492 C CA . VAL A 1 201 ? 18.660 6.543 -22.700 1.00 87.12 201 VAL A CA 1
ATOM 1493 C C . VAL A 1 201 ? 17.288 5.923 -22.927 1.00 87.12 201 VAL A C 1
ATOM 1495 O O . VAL A 1 201 ? 16.501 5.768 -21.995 1.00 87.12 201 VAL A O 1
ATOM 1498 N N . LEU A 1 202 ? 17.034 5.513 -24.164 1.00 90.50 202 LEU A N 1
ATOM 1499 C CA . LEU A 1 202 ? 15.799 4.844 -24.547 1.00 90.50 202 LEU A CA 1
ATOM 1500 C C . LEU A 1 202 ? 15.931 3.347 -24.279 1.00 90.50 202 LEU A C 1
ATOM 1502 O O . LEU A 1 202 ? 16.936 2.730 -24.650 1.00 90.50 202 LEU A O 1
ATOM 1506 N N . LEU A 1 203 ? 14.920 2.762 -23.643 1.00 89.69 203 LEU A N 1
ATOM 1507 C CA . LEU A 1 203 ? 14.813 1.329 -23.395 1.00 89.69 203 LEU A CA 1
ATOM 1508 C C . LEU A 1 203 ? 13.589 0.760 -24.100 1.00 89.69 203 LEU A C 1
ATOM 1510 O O . LEU A 1 203 ? 12.503 1.324 -24.035 1.00 89.69 203 LEU A O 1
ATOM 1514 N N . THR A 1 204 ? 13.745 -0.411 -24.706 1.00 90.19 204 THR A N 1
ATOM 1515 C CA . THR A 1 204 ? 12.635 -1.166 -25.294 1.00 90.19 204 THR A CA 1
ATOM 1516 C C . THR A 1 204 ? 12.685 -2.603 -24.799 1.00 90.19 204 THR A C 1
ATOM 1518 O O . THR A 1 204 ? 13.735 -3.253 -24.857 1.00 90.19 204 THR A O 1
ATOM 1521 N N . LEU A 1 205 ? 11.554 -3.126 -24.324 1.00 88.94 205 LEU A N 1
ATOM 1522 C CA . LEU A 1 205 ? 11.448 -4.518 -23.903 1.00 88.94 205 LEU A CA 1
ATOM 1523 C C . LEU A 1 205 ? 11.235 -5.412 -25.132 1.00 88.94 205 LEU A C 1
ATOM 1525 O O . LEU A 1 205 ? 10.152 -5.486 -25.703 1.00 88.94 205 LEU A O 1
ATOM 1529 N N . THR A 1 206 ? 12.272 -6.133 -25.546 1.00 90.50 206 THR A N 1
ATOM 1530 C CA . THR A 1 206 ? 12.249 -6.940 -26.778 1.00 90.50 206 THR A CA 1
ATOM 1531 C C . THR A 1 206 ? 11.913 -8.409 -26.544 1.00 90.50 206 THR A C 1
ATOM 1533 O O . THR A 1 206 ? 11.619 -9.131 -27.497 1.00 90.50 206 THR A O 1
ATOM 1536 N N . GLY A 1 207 ? 11.916 -8.873 -25.292 1.00 87.62 207 GLY A N 1
ATOM 1537 C CA . GLY A 1 207 ? 11.573 -10.255 -24.972 1.00 87.62 207 GLY A CA 1
ATOM 1538 C C . GLY A 1 207 ? 11.230 -10.480 -23.507 1.00 87.62 207 GLY A C 1
ATOM 1539 O O . GLY A 1 207 ? 11.834 -9.887 -22.616 1.00 87.62 207 GLY A O 1
ATOM 1540 N N . ILE A 1 208 ? 10.274 -11.376 -23.266 1.00 87.50 208 ILE A N 1
ATOM 1541 C CA . ILE A 1 208 ? 9.856 -11.826 -21.936 1.00 87.50 208 ILE A CA 1
ATOM 1542 C C . ILE A 1 208 ? 9.815 -13.353 -21.969 1.00 87.50 208 ILE A C 1
ATOM 1544 O O . ILE A 1 208 ? 9.133 -13.940 -22.808 1.00 87.50 208 ILE A O 1
ATOM 1548 N N . GLU A 1 209 ? 10.534 -13.999 -21.060 1.00 87.94 209 GLU A N 1
ATOM 1549 C CA . GLU A 1 209 ? 10.585 -15.454 -20.935 1.00 87.94 209 GLU A CA 1
ATOM 1550 C C . GLU A 1 209 ? 10.280 -15.853 -19.489 1.00 87.94 209 GLU A C 1
ATOM 1552 O O . GLU A 1 209 ? 10.937 -15.389 -18.559 1.00 87.94 209 GLU A O 1
ATOM 1557 N N . ARG A 1 210 ? 9.307 -16.747 -19.279 1.00 81.69 210 ARG A N 1
ATOM 1558 C CA . ARG A 1 210 ? 9.121 -17.395 -17.977 1.00 81.69 210 ARG A CA 1
ATOM 1559 C C . ARG A 1 210 ? 10.054 -18.595 -17.876 1.00 81.69 210 ARG A C 1
ATOM 1561 O O . ARG A 1 210 ? 9.957 -19.525 -18.672 1.00 81.69 210 ARG A O 1
ATOM 1568 N N . THR A 1 211 ? 10.924 -18.587 -16.879 1.00 86.56 211 THR A N 1
ATOM 1569 C CA . THR A 1 211 ? 11.848 -19.677 -16.565 1.00 86.56 211 THR A CA 1
ATOM 1570 C C . THR A 1 211 ? 11.373 -20.428 -15.317 1.00 86.56 211 THR A C 1
ATOM 1572 O O . THR A 1 211 ? 10.413 -20.029 -14.656 1.00 86.56 211 THR A O 1
ATOM 1575 N N . GLY A 1 212 ? 12.054 -21.523 -14.966 1.00 78.81 212 GLY A N 1
ATOM 1576 C CA . GLY A 1 212 ? 11.817 -22.213 -13.692 1.00 78.81 212 GLY A CA 1
ATOM 1577 C C . GLY A 1 212 ? 12.198 -21.386 -12.455 1.00 78.81 212 GLY A C 1
ATOM 1578 O O . GLY A 1 212 ? 11.787 -21.736 -11.355 1.00 78.81 212 GLY A O 1
ATOM 1579 N N . GLU A 1 213 ? 12.953 -20.299 -12.635 1.00 77.81 213 GLU A N 1
ATOM 1580 C CA . GLU A 1 213 ? 13.465 -19.436 -11.562 1.00 77.81 213 GLU A CA 1
ATOM 1581 C C . GLU A 1 213 ? 12.757 -18.072 -11.501 1.00 77.81 213 GLU A C 1
ATOM 1583 O O . GLU A 1 213 ? 12.945 -17.331 -10.542 1.00 77.81 213 GLU A O 1
ATOM 1588 N N . GLY A 1 214 ? 11.934 -17.721 -12.497 1.00 76.31 214 GLY A N 1
ATOM 1589 C CA . GLY A 1 214 ? 11.213 -16.448 -12.520 1.00 76.31 214 GLY A CA 1
ATOM 1590 C C . GLY A 1 214 ? 10.912 -15.942 -13.927 1.00 76.31 214 GLY A C 1
ATOM 1591 O O . GLY A 1 214 ? 10.596 -16.714 -14.831 1.00 76.31 214 GLY A O 1
ATOM 1592 N N . LEU A 1 215 ? 10.988 -14.625 -14.106 1.00 78.06 215 LEU A N 1
ATOM 1593 C CA . LEU A 1 215 ? 10.858 -13.962 -15.402 1.00 78.06 215 LEU A CA 1
ATOM 1594 C C . LEU A 1 215 ? 12.226 -13.447 -15.844 1.00 78.06 215 LEU A C 1
ATOM 1596 O O . LEU A 1 215 ? 12.959 -12.842 -15.064 1.00 78.06 215 LEU A O 1
ATOM 1600 N N . ARG A 1 216 ? 12.562 -13.678 -17.108 1.00 83.44 216 ARG A N 1
ATOM 1601 C CA . ARG A 1 216 ? 13.722 -13.106 -17.779 1.00 83.44 216 ARG A CA 1
ATOM 1602 C C . ARG A 1 216 ? 13.242 -12.075 -18.790 1.00 83.44 216 ARG A C 1
ATOM 1604 O O . ARG A 1 216 ? 12.421 -12.380 -19.652 1.00 83.44 216 ARG A O 1
ATOM 1611 N N . PHE A 1 217 ? 13.804 -10.878 -18.699 1.00 85.81 217 PHE A N 1
ATOM 1612 C CA . PHE A 1 217 ? 13.527 -9.771 -19.605 1.00 85.81 217 PHE A CA 1
ATOM 1613 C C . PHE A 1 217 ? 14.722 -9.539 -20.528 1.00 85.81 217 PHE A C 1
ATOM 1615 O O . PHE A 1 217 ? 15.869 -9.565 -20.082 1.00 85.81 217 PHE A O 1
ATOM 1622 N N . THR A 1 218 ? 14.450 -9.314 -21.809 1.00 88.94 218 THR A N 1
ATOM 1623 C CA . THR A 1 218 ? 15.447 -8.900 -22.800 1.00 88.94 218 THR A CA 1
ATOM 1624 C C . THR A 1 218 ? 15.186 -7.450 -23.156 1.00 88.94 218 THR A C 1
ATOM 1626 O O . THR A 1 218 ? 14.094 -7.117 -23.611 1.00 88.94 218 THR A O 1
ATOM 1629 N N . TRP A 1 219 ? 16.185 -6.600 -22.945 1.00 88.19 219 TRP A N 1
ATOM 1630 C CA . TRP A 1 219 ? 16.094 -5.166 -23.185 1.00 88.19 219 TRP A CA 1
ATOM 1631 C C . TRP A 1 219 ? 17.009 -4.766 -24.335 1.00 88.19 219 TRP A C 1
ATOM 1633 O O . TRP A 1 219 ? 18.137 -5.249 -24.439 1.00 88.19 219 TRP A O 1
ATOM 1643 N N . GLN A 1 220 ? 16.524 -3.868 -25.180 1.00 89.81 220 GLN A N 1
ATOM 1644 C CA . GLN A 1 220 ? 17.337 -3.117 -26.124 1.00 89.81 220 GLN A CA 1
ATOM 1645 C C . GLN A 1 220 ? 17.485 -1.691 -25.601 1.00 89.81 220 GLN A C 1
ATOM 1647 O O . GLN A 1 220 ? 16.514 -1.119 -25.112 1.00 89.81 220 GLN A O 1
ATOM 1652 N N . THR A 1 221 ? 18.690 -1.130 -25.696 1.00 89.88 221 THR A N 1
ATOM 1653 C CA . THR A 1 221 ? 18.963 0.245 -25.278 1.00 89.88 221 THR A CA 1
ATOM 1654 C C . THR A 1 221 ? 19.544 1.063 -26.423 1.00 89.88 221 THR A C 1
ATOM 1656 O O . THR A 1 221 ? 20.372 0.574 -27.195 1.00 89.88 221 THR A O 1
ATOM 1659 N N . THR A 1 222 ? 19.128 2.323 -26.507 1.00 90.81 222 THR A N 1
ATOM 1660 C CA . THR A 1 222 ? 19.675 3.314 -27.437 1.00 90.81 222 THR A CA 1
ATOM 1661 C C . THR A 1 222 ? 20.123 4.524 -26.631 1.00 90.81 222 THR A C 1
ATOM 1663 O O . THR A 1 222 ? 19.319 5.157 -25.954 1.00 90.81 222 THR A O 1
ATOM 1666 N N . ASN A 1 223 ? 21.416 4.843 -26.685 1.00 90.44 223 ASN A N 1
ATOM 1667 C CA . ASN A 1 223 ? 21.972 6.031 -26.044 1.00 90.44 223 ASN A CA 1
ATOM 1668 C C . ASN A 1 223 ? 22.108 7.151 -27.089 1.00 90.44 223 ASN A C 1
ATOM 1670 O O . ASN A 1 223 ? 22.954 7.017 -27.978 1.00 90.44 223 ASN A O 1
ATOM 1674 N N . PRO A 1 224 ? 21.305 8.226 -27.014 1.00 87.56 224 PRO A N 1
ATOM 1675 C CA . PRO A 1 224 ? 21.405 9.339 -27.955 1.00 87.56 224 PRO A CA 1
ATOM 1676 C C . PRO A 1 224 ? 22.608 10.260 -27.680 1.00 87.56 224 PRO A C 1
ATOM 1678 O O . PRO A 1 224 ? 22.927 11.105 -28.515 1.00 87.56 224 PRO A O 1
ATOM 1681 N N . GLY A 1 225 ? 23.272 10.125 -26.526 1.00 86.12 225 GLY A N 1
ATOM 1682 C CA . GLY A 1 225 ? 24.390 10.973 -26.117 1.00 86.12 225 GLY A CA 1
ATOM 1683 C C . GLY A 1 225 ? 25.752 10.558 -26.685 1.00 86.12 225 GLY A C 1
ATOM 1684 O O . GLY A 1 225 ? 25.972 9.425 -27.106 1.00 86.12 225 GLY A O 1
ATOM 1685 N N . GLU A 1 226 ? 26.712 11.487 -26.634 1.00 83.81 226 GLU A N 1
ATOM 1686 C CA . GLU A 1 226 ? 28.098 11.263 -27.086 1.00 83.81 226 GLU A CA 1
ATOM 1687 C C . GLU A 1 226 ? 28.935 10.413 -26.112 1.00 83.81 226 GLU A C 1
ATOM 1689 O O . GLU A 1 226 ? 29.961 9.847 -26.494 1.00 83.81 226 GLU A O 1
ATOM 1694 N N . TYR A 1 227 ? 28.510 10.313 -24.849 1.00 85.94 227 TYR A N 1
ATOM 1695 C CA . TYR A 1 227 ? 29.230 9.604 -23.791 1.00 85.94 227 TYR A CA 1
ATOM 1696 C C . TYR A 1 227 ? 28.547 8.282 -23.440 1.00 85.94 227 TYR A C 1
ATOM 1698 O O . TYR A 1 227 ? 27.319 8.217 -23.477 1.00 85.94 227 TYR A O 1
ATOM 1706 N N . PRO A 1 228 ? 29.302 7.234 -23.055 1.00 84.69 228 PRO A N 1
ATOM 1707 C CA . PRO A 1 228 ? 28.715 5.989 -22.573 1.00 84.69 228 PRO A CA 1
ATOM 1708 C C . PRO A 1 228 ? 27.802 6.228 -21.365 1.00 84.69 228 PRO A C 1
ATOM 1710 O O . PRO A 1 228 ? 28.264 6.661 -20.309 1.00 84.69 228 PRO A O 1
ATOM 1713 N N . SER A 1 229 ? 26.524 5.895 -21.527 1.00 82.12 229 SER A N 1
ATOM 1714 C CA . SER A 1 229 ? 25.498 5.967 -20.490 1.00 82.12 229 SER A CA 1
ATOM 1715 C C . SER A 1 229 ? 24.989 4.567 -20.170 1.00 82.12 229 SER A C 1
ATOM 1717 O O . SER A 1 229 ? 24.909 3.703 -21.045 1.00 82.12 229 SER A O 1
ATOM 1719 N N . TYR A 1 230 ? 24.630 4.349 -18.910 1.00 77.38 230 TYR A N 1
ATOM 1720 C CA . TYR A 1 230 ? 24.092 3.085 -18.420 1.00 77.38 230 TYR A CA 1
ATOM 1721 C C . TYR A 1 230 ? 22.756 3.344 -17.739 1.00 77.38 230 TYR A C 1
ATOM 1723 O O . TYR A 1 230 ? 22.567 4.386 -17.112 1.00 77.38 230 TYR A O 1
ATOM 1731 N N . VAL A 1 231 ? 21.844 2.385 -17.854 1.00 76.75 231 VAL A N 1
ATOM 1732 C CA . VAL A 1 231 ? 20.570 2.393 -17.137 1.00 76.75 231 VAL A CA 1
ATOM 1733 C C . VAL A 1 231 ? 20.551 1.186 -16.223 1.00 76.75 231 VAL A C 1
ATOM 1735 O O . VAL A 1 231 ? 20.812 0.062 -16.654 1.00 76.75 231 VAL A O 1
ATOM 1738 N N . HIS A 1 232 ? 20.260 1.430 -14.952 1.00 74.94 232 HIS A N 1
ATOM 1739 C CA . HIS A 1 232 ? 19.995 0.364 -14.007 1.00 74.94 232 HIS A CA 1
ATOM 1740 C C . HIS A 1 232 ? 18.505 0.029 -14.045 1.00 74.94 232 HIS A C 1
ATOM 1742 O O . HIS A 1 232 ? 17.666 0.899 -13.830 1.00 74.94 232 HIS A O 1
ATOM 1748 N N . ILE A 1 233 ? 18.187 -1.236 -14.307 1.00 74.00 233 ILE A N 1
ATOM 1749 C CA . ILE A 1 233 ? 16.829 -1.761 -14.189 1.00 74.00 233 ILE A CA 1
ATOM 1750 C C . ILE A 1 233 ? 16.786 -2.542 -12.881 1.00 74.00 233 ILE A C 1
ATOM 1752 O O . ILE A 1 233 ? 17.413 -3.597 -12.765 1.00 74.00 233 ILE A O 1
ATOM 1756 N N . GLY A 1 234 ? 16.089 -1.988 -11.890 1.00 70.81 234 GLY A N 1
ATOM 1757 C CA . GLY A 1 234 ? 15.883 -2.648 -10.605 1.00 70.81 234 GLY A CA 1
ATOM 1758 C C . GLY A 1 234 ? 15.040 -3.918 -10.741 1.00 70.81 234 GLY A C 1
ATOM 1759 O O . GLY A 1 234 ? 14.369 -4.144 -11.751 1.00 70.81 234 GLY A O 1
ATOM 1760 N N . ILE A 1 235 ? 15.056 -4.754 -9.703 1.00 73.38 235 ILE A N 1
ATOM 1761 C CA . ILE A 1 235 ? 14.171 -5.920 -9.629 1.00 73.38 235 ILE A CA 1
ATOM 1762 C C . ILE A 1 235 ? 12.766 -5.403 -9.288 1.00 73.38 235 ILE A C 1
ATOM 1764 O O . ILE A 1 235 ? 12.595 -4.818 -8.216 1.00 73.38 235 ILE A O 1
ATOM 1768 N N . PRO A 1 236 ? 11.760 -5.577 -10.165 1.00 74.62 236 PRO A N 1
ATOM 1769 C CA . PRO A 1 236 ? 10.426 -5.066 -9.892 1.00 74.62 236 PRO A CA 1
ATOM 1770 C C . PRO A 1 236 ? 9.799 -5.835 -8.721 1.00 74.62 236 PRO A C 1
ATOM 1772 O O . PRO A 1 236 ? 9.941 -7.062 -8.655 1.00 74.62 236 PRO A O 1
ATOM 1775 N N . PRO A 1 237 ? 9.081 -5.155 -7.811 1.00 80.81 237 PRO A N 1
ATOM 1776 C CA . PRO A 1 237 ? 8.327 -5.850 -6.787 1.00 80.81 237 PRO A CA 1
ATOM 1777 C C . PRO A 1 237 ? 7.147 -6.606 -7.416 1.00 80.81 237 PRO A C 1
ATOM 1779 O O . PRO A 1 237 ? 6.590 -6.193 -8.435 1.00 80.81 237 PRO A O 1
ATOM 1782 N N . VAL A 1 238 ? 6.747 -7.713 -6.796 1.00 83.62 238 VAL A N 1
ATOM 1783 C CA . VAL A 1 238 ? 5.649 -8.573 -7.252 1.00 83.62 238 VAL A CA 1
ATOM 1784 C C . VAL A 1 238 ? 4.636 -8.710 -6.134 1.00 83.62 238 VAL A C 1
ATOM 1786 O O . VAL A 1 238 ? 4.983 -9.078 -5.018 1.00 83.62 238 VAL A O 1
ATOM 1789 N N . ILE A 1 239 ? 3.371 -8.436 -6.425 1.00 86.31 239 ILE A N 1
ATOM 1790 C CA . ILE A 1 239 ? 2.301 -8.663 -5.459 1.00 86.31 239 ILE A CA 1
ATOM 1791 C C . ILE A 1 239 ? 1.840 -10.122 -5.505 1.00 86.31 239 ILE A C 1
ATOM 1793 O O . ILE A 1 239 ? 1.519 -10.648 -6.572 1.00 86.31 239 ILE A O 1
ATOM 1797 N N . GLY A 1 240 ? 1.848 -10.784 -4.349 1.00 86.00 240 GLY A N 1
ATOM 1798 C CA . GLY A 1 240 ? 1.375 -12.155 -4.202 1.00 86.00 240 GLY A CA 1
ATOM 1799 C C . GLY A 1 240 ? -0.149 -12.261 -4.131 1.00 86.00 240 GLY A C 1
ATOM 1800 O O . GLY A 1 240 ? -0.858 -11.286 -3.877 1.00 86.00 240 GLY A O 1
ATOM 1801 N N . GLU A 1 241 ? -0.655 -13.485 -4.301 1.00 87.12 241 GLU A N 1
ATOM 1802 C CA . GLU A 1 241 ? -2.077 -13.826 -4.088 1.00 87.12 241 GLU A CA 1
ATOM 1803 C C . GLU A 1 241 ? -2.520 -13.615 -2.631 1.00 87.12 241 GLU A C 1
ATOM 1805 O O . GLU A 1 241 ? -3.703 -13.500 -2.320 1.00 87.12 241 GLU A O 1
ATOM 1810 N N . ASP A 1 242 ? -1.553 -13.530 -1.725 1.00 88.12 242 ASP A N 1
ATOM 1811 C CA . ASP A 1 242 ? -1.727 -13.184 -0.327 1.00 88.12 242 ASP A CA 1
ATOM 1812 C C . ASP A 1 242 ? -1.755 -11.667 -0.084 1.00 88.12 242 ASP A C 1
ATOM 1814 O O . ASP A 1 242 ? -1.756 -11.253 1.071 1.00 88.12 242 ASP A O 1
ATOM 1818 N N . GLY A 1 243 ? -1.730 -10.828 -1.121 1.00 90.25 243 GLY A N 1
ATOM 1819 C CA . GLY A 1 243 ? -1.770 -9.371 -0.995 1.00 90.25 243 GLY A CA 1
ATOM 1820 C C . GLY A 1 243 ? -0.513 -8.746 -0.390 1.00 90.25 243 GLY A C 1
ATOM 1821 O O . GLY A 1 243 ? -0.559 -7.577 0.007 1.00 90.25 243 GLY A O 1
ATOM 1822 N N . ILE A 1 244 ? 0.587 -9.499 -0.297 1.00 93.25 244 ILE A N 1
ATOM 1823 C CA . ILE A 1 244 ? 1.890 -8.990 0.130 1.00 93.25 244 ILE A CA 1
ATOM 1824 C C . ILE A 1 244 ? 2.682 -8.552 -1.096 1.00 93.25 244 ILE A C 1
ATOM 1826 O O . ILE A 1 244 ? 2.798 -9.283 -2.080 1.00 93.25 244 ILE A O 1
ATOM 1830 N N . LEU A 1 245 ? 3.242 -7.347 -1.038 1.00 92.19 245 LEU A N 1
ATOM 1831 C CA . LEU A 1 245 ? 4.184 -6.873 -2.040 1.00 92.19 245 LEU A CA 1
ATOM 1832 C C . LEU A 1 245 ? 5.586 -7.423 -1.734 1.00 92.19 245 LEU A C 1
ATOM 1834 O O . LEU A 1 245 ? 6.218 -7.047 -0.743 1.00 92.19 245 LEU A O 1
ATOM 1838 N N . TYR A 1 246 ? 6.057 -8.340 -2.574 1.00 89.44 246 TYR A N 1
ATOM 1839 C CA . TYR A 1 246 ? 7.366 -8.976 -2.480 1.00 89.44 246 TYR A CA 1
ATOM 1840 C C . TYR A 1 246 ? 8.422 -8.195 -3.249 1.00 89.44 246 TYR A C 1
ATOM 1842 O O . TYR A 1 246 ? 8.235 -7.870 -4.417 1.00 89.44 246 TYR A O 1
ATOM 1850 N N . GLY A 1 247 ? 9.554 -7.949 -2.599 1.00 86.62 247 GLY A N 1
ATOM 1851 C CA . GLY A 1 247 ? 10.621 -7.090 -3.110 1.00 86.62 247 GLY A CA 1
ATOM 1852 C C . GLY A 1 247 ? 10.802 -5.890 -2.192 1.00 86.62 247 GLY A C 1
ATOM 1853 O O . GLY A 1 247 ? 9.837 -5.214 -1.856 1.00 86.62 247 GLY A O 1
ATOM 1854 N N . ILE A 1 248 ? 12.034 -5.668 -1.742 1.00 86.25 248 ILE A N 1
ATOM 1855 C CA . ILE A 1 248 ? 12.357 -4.565 -0.835 1.00 86.25 248 ILE A CA 1
ATOM 1856 C C . ILE A 1 248 ? 12.380 -3.275 -1.650 1.00 86.25 248 ILE A C 1
ATOM 1858 O O . ILE A 1 248 ? 12.970 -3.239 -2.729 1.00 86.25 248 ILE A O 1
ATOM 1862 N N . TYR A 1 249 ? 11.730 -2.226 -1.146 1.00 84.50 249 TYR A N 1
ATOM 1863 C CA . TYR A 1 249 ? 11.824 -0.904 -1.753 1.00 84.50 249 TYR A CA 1
ATOM 1864 C C . TYR A 1 249 ? 13.274 -0.418 -1.720 1.00 84.50 249 TYR A C 1
ATOM 1866 O O . TYR A 1 249 ? 13.874 -0.278 -0.653 1.00 84.50 249 TYR A O 1
ATOM 1874 N N . GLU A 1 250 ? 13.814 -0.125 -2.895 1.00 77.19 250 GLU A N 1
ATOM 1875 C CA . GLU A 1 250 ? 15.139 0.452 -3.058 1.00 77.19 250 GLU A CA 1
ATOM 1876 C C . GLU A 1 250 ? 14.998 1.778 -3.785 1.00 77.19 250 GLU A C 1
ATOM 1878 O O . GLU A 1 250 ? 14.390 1.859 -4.854 1.00 77.19 250 GLU A O 1
ATOM 1883 N N . SER A 1 251 ? 15.555 2.827 -3.185 1.00 70.88 251 SER A N 1
ATOM 1884 C CA . SER A 1 251 ? 15.642 4.107 -3.870 1.00 70.88 251 SER A CA 1
ATOM 1885 C C . SER A 1 251 ? 16.670 3.988 -5.005 1.00 70.88 251 SER A C 1
ATOM 1887 O O . SER A 1 251 ? 17.756 3.446 -4.782 1.00 70.88 251 SER A O 1
ATOM 1889 N N . PRO A 1 252 ? 16.357 4.466 -6.223 1.00 63.59 252 PRO A N 1
ATOM 1890 C CA . PRO A 1 252 ? 17.183 4.243 -7.413 1.00 63.59 252 PRO A CA 1
ATOM 1891 C C . PRO A 1 252 ? 18.558 4.935 -7.384 1.00 63.59 252 PRO A C 1
ATOM 1893 O O . PRO A 1 252 ? 19.391 4.660 -8.244 1.00 63.59 252 PRO A O 1
ATOM 1896 N N . ASP A 1 253 ? 18.820 5.811 -6.413 1.00 58.22 253 ASP A N 1
ATOM 1897 C CA . ASP A 1 253 ? 20.128 6.432 -6.165 1.00 58.22 253 ASP A CA 1
ATOM 1898 C C . ASP A 1 253 ? 21.107 5.518 -5.413 1.00 58.22 253 ASP A C 1
ATOM 1900 O O . ASP A 1 253 ? 22.319 5.745 -5.439 1.00 58.22 253 ASP A O 1
ATOM 1904 N N . ILE A 1 254 ? 20.609 4.463 -4.766 1.00 52.94 254 ILE A N 1
ATOM 1905 C CA . ILE A 1 254 ? 21.450 3.486 -4.088 1.00 52.94 254 ILE A CA 1
ATOM 1906 C C . ILE A 1 254 ? 21.827 2.426 -5.119 1.00 52.94 254 ILE A C 1
ATOM 1908 O O . ILE A 1 254 ? 21.050 1.523 -5.424 1.00 52.94 254 ILE A O 1
ATOM 1912 N N . ALA A 1 255 ? 23.043 2.529 -5.666 1.00 47.59 255 ALA A N 1
ATOM 1913 C CA . ALA A 1 255 ? 23.630 1.423 -6.410 1.00 47.59 255 ALA A CA 1
ATOM 1914 C C . ALA A 1 255 ? 23.520 0.163 -5.548 1.00 47.59 255 ALA A C 1
ATOM 1916 O O . ALA A 1 255 ? 23.949 0.166 -4.395 1.00 47.59 255 ALA A O 1
ATOM 1917 N N . SER A 1 256 ? 22.913 -0.885 -6.103 1.00 45.28 256 SER A N 1
ATOM 1918 C CA . SER A 1 256 ? 22.714 -2.152 -5.414 1.00 45.28 256 SER A CA 1
ATOM 1919 C C . SER A 1 256 ? 24.066 -2.672 -4.920 1.00 45.28 256 SER A C 1
ATOM 1921 O O . SER A 1 256 ? 24.894 -3.120 -5.715 1.00 45.28 256 SER A O 1
ATOM 1923 N N . VAL A 1 257 ? 24.335 -2.520 -3.623 1.00 38.09 257 VAL A N 1
ATOM 1924 C CA . VAL A 1 257 ? 25.585 -2.983 -3.023 1.00 38.09 257 VAL A CA 1
ATOM 1925 C C . VAL A 1 257 ? 25.426 -4.492 -2.793 1.00 38.09 257 VAL A C 1
ATOM 1927 O O . VAL A 1 257 ? 24.393 -4.880 -2.240 1.00 38.09 257 VAL A O 1
ATOM 1930 N N . PRO A 1 258 ? 26.365 -5.337 -3.265 1.00 39.25 258 PRO A N 1
ATOM 1931 C CA . PRO A 1 258 ? 26.305 -6.789 -3.087 1.00 39.25 258 PRO A CA 1
ATOM 1932 C C . PRO A 1 258 ? 26.179 -7.231 -1.628 1.00 39.25 258 PRO A C 1
ATOM 1934 O O . PRO A 1 258 ? 26.819 -6.588 -0.762 1.00 39.25 258 PRO A O 1
#

pLDDT: mean 80.78, std 16.95, range [33.22, 98.06]

Radius of gyration: 21.31 Å; chains: 1; bounding box: 50×63×54 Å

Sequence (258 aa):
MRIHKALIPILVCAILQLACAYIVLPDEDASLSPGVSKGWSAFVTNVSKTDAGKLHIDLTIRNETAAWSAMKSAPGKPAVFTTGDGKIASCDTVFVGTGGHRLAPGFQMRGFSTGTRAEPATQLIYVECGSAEAAPGSSLSIDYSYVTGEYNYYYPEENKVDSTLEIKLDEAAADMTYPVAEPIDGLVQPPSSEITAINDVLLTLTGIERTGEGLRFTWQTTNPGEYPSYVHIGIPPVIGEDGILYGIYESPDIASVP

Foldseek 3Di:
DDDDPVCVVVVVVVVVPPDQDFFDAFDPPLPFPDDQAPAKAKAWADWDADPLLWIKTFIKMAGRGQFFKWKDFDPQAFKWKAAQVGDIFTFRDFQAIDLPGTDGHGWMFQWEWEDDPVDIDIDGGMIITGNDDHDANMKIKTKMKMAGDDCDPVCNCVRIDIDMYIYTPVRHDNDDWPTDDDDGRSRDDDQQDWDQDPQRKTKGFPDWDQDPVGIDTDIDIDDPDPDDDDDDDDDGWGQDRNRYTYDNDDDRVDDPDD

Secondary structure (DSSP, 8-state):
----TTHHHHHHHHHHS------PPPPTTS---------EEEEEEEEEE-TTS-EEEEEEEEE-SSS-EEEEEPTTPPEEEE-TTS-EEEE-EEE-B-TTPPBPTT-EESEEEEE-SSSEEEEE-EEE-SS----TT-EEEEEEEEEESS--SSSTTTTEEEEEEEEEGGG--TT--SS-----TTTS--TT-EEE-TTS-EEEEEEEEE-SSSEEEEEEEE--SSS------PPPPEE-TTSEEES----TTS----